Protein AF-A0A7V7E5E8-F1 (afdb_monomer_lite)

Foldseek 3Di:
DLVQLVCVLVVLLVVVQVLVCVLVVDAWPDKDADPLVVVLVCLCVVDPDNVVSVVVSQAGFGMKTAHDDVPDPDGQKIWTHGVNLSVQSSVLSVLLVVLVVLCVQHDDPLNVLSVQLSVLSSLLSTDMAHPVANPARNSLVVVVSVPDDSVVSRVCRVCSVVSNVSSVVSSVVSVVVSVPDDPVSSVVD

Secondary structure (DSSP, 8-state):
-HHHHHHHHHHHHHHHHHHHHHHHT----EEEE--HHHHHHHHHHHSS-HHHHHHHHTT--SEEEEEEPTTSSSEEEEEEE-HHHHHHHHHHHHHHHHHHHHGGGS-THHHHHHHHHHHHHHHHH--EEEGGGTTS-HHHHHHHHTT--HHHHHHTGGGHHHHHHHHHHHHHHHHHHHHTS-GGGGG--

pLDDT: mean 83.17, std 11.66, range [42.75, 95.94]

Radius of gyration: 19.14 Å; chains: 1; bounding box: 55×36×62 Å

Sequence (189 aa):
MAWRSIVMIVGYHFTLLLALMLRFREWPDYVRIHPWADNVWSVMTGFPSPAQALPVALREPWLEIGRSVPGLPLAQWSLQVIPFNLLVGALASLLFCRLWRKTNSLSRPVPVISAIGLMGIALTTSALTWLACCASPSWVVILAIMGMWPSTAMSLQPAGPALALAGFALLLTGMVIHDDIPAATKNIL

Structure (mmCIF, N/CA/C/O backbone):
data_AF-A0A7V7E5E8-F1
#
_entry.id   AF-A0A7V7E5E8-F1
#
loop_
_atom_site.group_PDB
_atom_site.id
_atom_site.type_symbol
_atom_site.label_atom_id
_atom_site.label_alt_id
_atom_site.label_comp_id
_atom_site.label_asym_id
_atom_site.label_entity_id
_atom_site.label_seq_id
_atom_site.pdbx_PDB_ins_code
_atom_site.Cartn_x
_atom_site.Cartn_y
_atom_site.Cartn_z
_atom_site.occupancy
_atom_site.B_iso_or_equiv
_atom_site.auth_seq_id
_atom_site.auth_comp_id
_atom_site.auth_asym_id
_atom_site.auth_atom_id
_atom_site.pdbx_PDB_model_num
ATOM 1 N N . MET A 1 1 ? -10.169 -16.977 12.597 1.00 67.94 1 MET A N 1
ATOM 2 C CA . MET A 1 1 ? -9.781 -15.543 12.626 1.00 67.94 1 MET A CA 1
ATOM 3 C C . MET A 1 1 ? -8.993 -15.173 11.389 1.00 67.94 1 MET A C 1
ATOM 5 O O . MET A 1 1 ? -9.489 -14.354 10.632 1.00 67.94 1 MET A O 1
ATOM 9 N N . ALA A 1 2 ? -7.853 -15.830 11.155 1.00 80.69 2 ALA A N 1
ATOM 10 C CA . ALA A 1 2 ? -6.976 -15.572 10.013 1.00 80.69 2 ALA A CA 1
ATOM 11 C C . ALA A 1 2 ? -7.701 -15.590 8.655 1.00 80.69 2 ALA A C 1
ATOM 13 O O . ALA A 1 2 ? -7.551 -14.649 7.891 1.00 80.69 2 ALA A O 1
ATOM 14 N N . TRP A 1 3 ? -8.573 -16.576 8.404 1.00 87.25 3 TRP A N 1
ATOM 15 C CA . TRP A 1 3 ? -9.344 -16.654 7.153 1.00 87.25 3 TRP A CA 1
ATOM 16 C C . TRP A 1 3 ? -10.139 -15.378 6.823 1.00 87.25 3 TRP A C 1
ATOM 18 O O . TRP A 1 3 ? -10.079 -14.899 5.699 1.00 87.25 3 TRP A O 1
ATOM 28 N N . ARG A 1 4 ? -10.840 -14.777 7.799 1.00 87.06 4 ARG A N 1
ATOM 29 C CA . ARG A 1 4 ? -11.615 -13.541 7.566 1.00 87.06 4 ARG A CA 1
ATOM 30 C C . ARG A 1 4 ? -10.707 -12.374 7.185 1.00 87.06 4 ARG A C 1
ATOM 32 O O . ARG A 1 4 ? -11.035 -11.625 6.276 1.00 87.06 4 ARG A O 1
ATOM 39 N N . SER A 1 5 ? -9.562 -12.254 7.850 1.00 86.81 5 SER A N 1
ATOM 40 C CA . SER A 1 5 ? -8.568 -11.228 7.534 1.00 86.81 5 SER A CA 1
ATOM 41 C C . SER A 1 5 ? -7.963 -11.444 6.148 1.00 86.81 5 SER A C 1
ATOM 43 O O . SER A 1 5 ? -7.858 -10.488 5.394 1.00 86.81 5 SER A O 1
ATOM 45 N N . ILE A 1 6 ? -7.658 -12.690 5.771 1.00 89.69 6 ILE A N 1
ATOM 46 C CA . ILE A 1 6 ? -7.188 -13.027 4.419 1.00 89.69 6 ILE A CA 1
ATOM 47 C C . ILE A 1 6 ? -8.229 -12.611 3.375 1.00 89.69 6 ILE A C 1
ATOM 49 O O . ILE A 1 6 ? -7.890 -11.900 2.435 1.00 89.69 6 ILE A O 1
ATOM 53 N N . VAL A 1 7 ? -9.501 -12.976 3.568 1.00 91.69 7 VAL A N 1
ATOM 54 C CA . VAL A 1 7 ? -10.592 -12.595 2.655 1.00 91.69 7 VAL A CA 1
ATOM 55 C C . VAL A 1 7 ? -10.711 -11.075 2.524 1.00 91.69 7 VAL A C 1
ATOM 57 O O . VAL A 1 7 ? -10.862 -10.580 1.412 1.00 91.69 7 VAL A O 1
ATOM 60 N N . MET A 1 8 ? -10.598 -10.320 3.623 1.00 89.50 8 MET A N 1
ATOM 61 C CA . MET A 1 8 ? -10.629 -8.853 3.574 1.00 89.50 8 MET A CA 1
ATOM 62 C C . MET A 1 8 ? -9.449 -8.269 2.793 1.00 89.50 8 MET A C 1
ATOM 64 O O . MET A 1 8 ? -9.654 -7.383 1.971 1.00 89.50 8 MET A O 1
ATOM 68 N N . ILE A 1 9 ? -8.232 -8.772 3.008 1.00 90.75 9 ILE A N 1
ATOM 69 C CA . ILE A 1 9 ? -7.032 -8.296 2.303 1.00 90.75 9 ILE A CA 1
ATOM 70 C C . ILE A 1 9 ? -7.130 -8.603 0.808 1.00 90.75 9 ILE A C 1
ATOM 72 O O . ILE A 1 9 ? -6.875 -7.725 -0.015 1.00 90.75 9 ILE A O 1
ATOM 76 N N . VAL A 1 10 ? -7.513 -9.830 0.451 1.00 92.12 10 VAL A N 1
ATOM 77 C CA . VAL A 1 10 ? -7.674 -10.244 -0.949 1.00 92.12 10 VAL A CA 1
ATOM 78 C C . VAL A 1 10 ? -8.782 -9.430 -1.614 1.00 92.12 10 VAL A C 1
ATOM 80 O O . VAL A 1 10 ? -8.564 -8.864 -2.682 1.00 92.12 10 VAL A O 1
ATOM 83 N N . GLY A 1 11 ? -9.938 -9.297 -0.959 1.00 93.38 11 GLY A N 1
ATOM 84 C CA . GLY A 1 11 ? -11.055 -8.492 -1.453 1.00 93.38 11 GLY A CA 1
ATOM 85 C C . GLY A 1 11 ? -10.692 -7.017 -1.626 1.00 93.38 11 GLY A C 1
ATOM 86 O O . GLY A 1 11 ? -11.096 -6.394 -2.606 1.00 93.38 11 GLY A O 1
ATOM 87 N N . TYR A 1 12 ? -9.874 -6.470 -0.726 1.00 90.94 12 TYR A N 1
ATOM 88 C CA . TYR A 1 12 ? -9.365 -5.107 -0.825 1.00 90.94 12 TYR A CA 1
ATOM 89 C C . TYR A 1 12 ? -8.490 -4.905 -2.069 1.00 90.94 12 TYR A C 1
ATOM 91 O O . TYR A 1 12 ? -8.780 -4.030 -2.883 1.00 90.94 12 TYR A O 1
ATOM 99 N N . HIS A 1 13 ? -7.473 -5.749 -2.271 1.00 92.00 13 HIS A N 1
ATOM 100 C CA . HIS A 1 13 ? -6.594 -5.652 -3.444 1.00 92.00 13 HIS A CA 1
ATOM 101 C C . HIS A 1 13 ? -7.355 -5.903 -4.748 1.00 92.00 13 HIS A C 1
ATOM 103 O O . HIS A 1 13 ? -7.128 -5.209 -5.737 1.00 92.00 13 HIS A O 1
ATOM 109 N N . PHE A 1 14 ? -8.305 -6.842 -4.740 1.00 93.81 14 PHE A N 1
ATOM 110 C CA . PHE A 1 14 ? -9.183 -7.086 -5.880 1.00 93.81 14 PHE A CA 1
ATOM 111 C C . PHE A 1 14 ? -10.037 -5.856 -6.215 1.00 93.81 14 PHE A C 1
ATOM 113 O O . PHE A 1 14 ? -10.149 -5.480 -7.378 1.00 93.81 14 PHE A O 1
ATOM 120 N N . THR A 1 15 ? -10.584 -5.180 -5.200 1.00 92.19 15 THR A N 1
ATOM 121 C CA . THR A 1 15 ? -11.358 -3.943 -5.387 1.00 92.19 15 THR A CA 1
ATOM 122 C C . THR A 1 15 ? -10.491 -2.823 -5.962 1.00 92.19 15 THR A C 1
ATOM 124 O O . THR A 1 15 ? -10.937 -2.117 -6.863 1.00 92.19 15 THR A O 1
ATOM 127 N N . LEU A 1 16 ? -9.245 -2.674 -5.498 1.00 91.25 16 LEU A N 1
ATOM 128 C CA . LEU A 1 16 ? -8.304 -1.698 -6.059 1.00 91.25 16 LEU A CA 1
ATOM 129 C C . LEU A 1 16 ? -7.970 -1.995 -7.525 1.00 91.25 16 LEU A C 1
ATOM 131 O O . LEU A 1 16 ? -7.974 -1.085 -8.353 1.00 91.25 16 LEU A O 1
ATOM 135 N N . LEU A 1 17 ? -7.712 -3.264 -7.855 1.00 92.69 17 LEU A N 1
ATOM 136 C CA . LEU A 1 17 ? -7.450 -3.686 -9.229 1.00 92.69 17 LEU A CA 1
ATOM 137 C C . LEU A 1 17 ? -8.654 -3.393 -10.132 1.00 92.69 17 LEU A C 1
ATOM 139 O O . LEU A 1 17 ? -8.498 -2.833 -11.215 1.00 92.69 17 LEU A O 1
ATOM 143 N N . LEU A 1 18 ? -9.860 -3.714 -9.663 1.00 93.56 18 LEU A N 1
ATOM 144 C CA . LEU A 1 18 ? -11.092 -3.426 -10.388 1.00 93.56 18 LEU A CA 1
ATOM 145 C C . LEU A 1 18 ? -11.297 -1.916 -10.569 1.00 93.56 18 LEU A C 1
ATOM 147 O O . LEU A 1 18 ? -11.675 -1.477 -11.651 1.00 93.56 18 LEU A O 1
ATOM 151 N N . ALA A 1 19 ? -11.007 -1.107 -9.546 1.00 90.31 19 ALA A N 1
ATOM 152 C CA . ALA A 1 19 ? -11.093 0.348 -9.637 1.00 90.31 19 ALA A CA 1
ATOM 153 C C . ALA A 1 19 ? -10.153 0.913 -10.716 1.00 90.31 19 ALA A C 1
ATOM 155 O O . ALA A 1 19 ? -10.564 1.786 -11.479 1.00 90.31 19 ALA A O 1
ATOM 156 N N . LEU A 1 20 ? -8.929 0.382 -10.832 1.00 90.25 20 LEU A N 1
ATOM 157 C CA . LEU A 1 20 ? -8.002 0.734 -11.913 1.00 90.25 20 LEU A CA 1
ATOM 158 C C . LEU A 1 20 ? -8.564 0.353 -13.287 1.00 90.25 20 LEU A C 1
ATOM 160 O O . LEU A 1 20 ? -8.633 1.203 -14.176 1.00 90.25 20 LEU A O 1
ATOM 164 N N . MET A 1 21 ? -9.026 -0.890 -13.447 1.00 93.12 21 MET A N 1
ATOM 165 C CA . MET A 1 21 ? -9.600 -1.370 -14.709 1.00 93.12 21 MET A CA 1
ATOM 166 C C . MET A 1 21 ? -10.801 -0.525 -15.144 1.00 93.12 21 MET A C 1
ATOM 168 O O . MET A 1 21 ? -10.908 -0.153 -16.308 1.00 93.12 21 MET A O 1
ATOM 172 N N . LEU A 1 22 ? -11.694 -0.174 -14.213 1.00 92.62 22 LEU A N 1
ATOM 173 C CA . LEU A 1 22 ? -12.870 0.652 -14.495 1.00 92.62 22 LEU A CA 1
ATOM 174 C C . LEU A 1 22 ? -12.494 2.099 -14.832 1.00 92.62 22 LEU A C 1
ATOM 176 O O . LEU A 1 22 ? -13.087 2.692 -15.735 1.00 92.62 22 LEU A O 1
ATOM 180 N N . ARG A 1 23 ? -11.506 2.666 -14.129 1.00 88.81 23 ARG A N 1
ATOM 181 C CA . ARG A 1 23 ? -11.038 4.040 -14.348 1.00 88.81 23 ARG A CA 1
ATOM 182 C C . ARG A 1 23 ? -10.388 4.207 -15.715 1.00 88.81 23 ARG A C 1
ATOM 184 O O . ARG A 1 23 ? -10.680 5.187 -16.395 1.00 88.81 23 ARG A O 1
ATOM 191 N N . PHE A 1 24 ? -9.523 3.271 -16.098 1.00 89.12 24 PHE A N 1
ATOM 192 C CA . PHE A 1 24 ? -8.791 3.325 -17.364 1.00 89.12 24 PHE A CA 1
ATOM 193 C C . PHE A 1 24 ? -9.518 2.631 -18.515 1.00 89.12 24 PHE A C 1
ATOM 195 O O . PHE A 1 24 ? -9.168 2.863 -19.664 1.00 89.12 24 PHE A O 1
ATOM 202 N N . ARG A 1 25 ? -10.569 1.850 -18.225 1.00 92.25 25 ARG A N 1
ATOM 203 C CA . ARG A 1 25 ? -11.312 1.014 -19.187 1.00 92.25 25 ARG A CA 1
ATOM 204 C C . ARG A 1 25 ? -10.414 0.034 -19.939 1.00 92.25 25 ARG A C 1
ATOM 206 O O . ARG A 1 25 ? -10.635 -0.261 -21.110 1.00 92.25 25 ARG A O 1
ATOM 213 N N . GLU A 1 26 ? -9.406 -0.479 -19.247 1.00 92.19 26 GLU A N 1
ATOM 214 C CA . GLU A 1 26 ? -8.381 -1.343 -19.816 1.00 92.19 26 GLU A CA 1
ATOM 215 C C . GLU A 1 26 ? -8.060 -2.504 -18.874 1.00 92.19 26 GLU A C 1
ATOM 217 O O . GLU A 1 26 ? -8.101 -2.365 -17.651 1.00 92.19 26 GLU A O 1
ATOM 222 N N . TRP A 1 27 ? -7.715 -3.651 -19.457 1.00 94.50 27 TRP A N 1
ATOM 223 C CA . TRP A 1 27 ? -7.264 -4.831 -18.723 1.00 94.50 27 TRP A CA 1
ATOM 224 C C . TRP A 1 27 ? -5.746 -4.779 -18.489 1.00 94.50 27 TRP A C 1
ATOM 226 O O . TRP A 1 27 ? -5.030 -4.193 -19.311 1.00 94.50 27 TRP A O 1
ATOM 236 N N . PRO A 1 28 ? -5.242 -5.380 -17.396 1.00 94.19 28 PRO A N 1
ATOM 237 C CA . PRO A 1 28 ? -3.810 -5.532 -17.187 1.00 94.19 28 PRO A CA 1
ATOM 238 C C . PRO A 1 28 ? -3.222 -6.407 -18.297 1.00 94.19 28 PRO A C 1
ATOM 240 O O . PRO A 1 28 ? -3.855 -7.368 -18.734 1.00 94.19 28 PRO A O 1
ATOM 243 N N . ASP A 1 29 ? -2.021 -6.066 -18.748 1.00 94.69 29 ASP A N 1
ATOM 244 C CA . ASP A 1 29 ? -1.277 -6.805 -19.775 1.00 94.69 29 ASP A CA 1
ATOM 245 C C . ASP A 1 29 ? -0.044 -7.524 -19.202 1.00 94.69 29 ASP A C 1
ATOM 247 O O . ASP A 1 29 ? 0.541 -8.364 -19.887 1.00 94.69 29 ASP A O 1
ATOM 251 N N . TYR A 1 30 ? 0.312 -7.269 -17.935 1.00 94.12 30 TYR A N 1
ATOM 252 C CA . TYR A 1 30 ? 1.384 -7.980 -17.251 1.00 94.12 30 TYR A CA 1
ATOM 253 C C . TYR A 1 30 ? 1.086 -8.290 -15.781 1.00 94.12 30 TYR A C 1
ATOM 255 O O . TYR A 1 30 ? 0.357 -7.590 -15.071 1.00 94.12 30 TYR A O 1
ATOM 263 N N . VAL A 1 31 ? 1.753 -9.345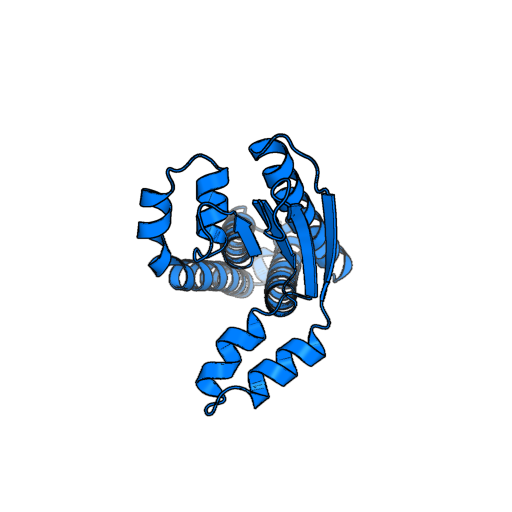 -15.316 1.00 95.94 31 VAL A N 1
ATOM 264 C CA . VAL A 1 31 ? 1.927 -9.692 -13.906 1.00 95.94 31 VAL A CA 1
ATOM 265 C C . VAL A 1 31 ? 3.414 -9.948 -13.688 1.00 95.94 31 VAL A C 1
ATOM 267 O O . VAL A 1 31 ? 4.018 -10.742 -14.407 1.00 95.94 31 VAL A O 1
ATOM 270 N N . ARG A 1 32 ? 4.014 -9.267 -12.715 1.00 93.94 32 ARG A N 1
ATOM 271 C CA . ARG A 1 32 ? 5.441 -9.351 -12.404 1.00 93.94 32 ARG A CA 1
ATOM 272 C C . ARG A 1 32 ? 5.629 -9.748 -10.949 1.00 93.94 32 ARG A C 1
ATOM 274 O O . ARG A 1 32 ? 5.110 -9.092 -10.052 1.00 93.94 32 ARG A O 1
ATOM 281 N N . ILE A 1 33 ? 6.384 -10.816 -10.725 1.00 95.94 33 ILE A N 1
ATOM 282 C CA . ILE A 1 33 ? 6.838 -11.222 -9.395 1.00 95.94 33 ILE A CA 1
ATOM 283 C C . ILE A 1 33 ? 8.274 -10.734 -9.254 1.00 95.94 33 ILE A C 1
ATOM 285 O O . ILE A 1 33 ? 9.121 -11.041 -10.092 1.00 95.94 33 ILE A O 1
ATOM 289 N N . HIS A 1 34 ? 8.527 -9.949 -8.217 1.00 93.12 34 HIS A N 1
ATOM 290 C CA . HIS A 1 34 ? 9.835 -9.372 -7.941 1.00 93.12 34 HIS A CA 1
ATOM 291 C C . HIS A 1 34 ? 10.600 -10.255 -6.944 1.00 93.12 34 HIS A C 1
ATOM 293 O O . HIS A 1 34 ? 9.979 -10.816 -6.031 1.00 93.12 34 HIS A O 1
ATOM 299 N N . PRO A 1 35 ? 11.936 -10.379 -7.068 1.00 94.75 35 PRO A N 1
ATOM 300 C CA . PRO A 1 35 ? 12.772 -11.071 -6.091 1.00 94.75 35 PRO A CA 1
ATOM 301 C C . PRO A 1 35 ? 12.906 -10.212 -4.825 1.00 94.75 35 PRO A C 1
ATOM 303 O O . PRO A 1 35 ? 13.934 -9.603 -4.552 1.00 94.75 35 PRO A O 1
ATOM 306 N N . TRP A 1 36 ? 11.818 -10.130 -4.055 1.00 93.56 36 TRP A N 1
ATOM 307 C CA . TRP A 1 36 ? 11.657 -9.175 -2.957 1.00 93.56 36 TRP A CA 1
ATOM 308 C C . TRP A 1 36 ? 12.806 -9.221 -1.942 1.00 93.56 36 TRP A C 1
ATOM 310 O O . TRP A 1 36 ? 13.308 -8.176 -1.542 1.00 93.56 36 TRP A O 1
ATOM 320 N N . ALA A 1 37 ? 13.246 -10.420 -1.550 1.00 93.69 37 ALA A N 1
ATOM 321 C CA . ALA A 1 37 ? 14.333 -10.572 -0.587 1.00 93.69 37 ALA A CA 1
ATOM 322 C C . ALA A 1 37 ? 15.666 -10.028 -1.127 1.00 93.69 37 ALA A C 1
ATOM 324 O O . ALA A 1 37 ? 16.375 -9.336 -0.398 1.00 93.69 37 ALA A O 1
ATOM 325 N N . ASP A 1 38 ? 15.971 -10.282 -2.402 1.00 95.50 38 ASP A N 1
ATOM 326 C CA . ASP A 1 38 ? 17.191 -9.794 -3.048 1.00 95.50 38 ASP A CA 1
ATOM 327 C C . ASP A 1 38 ? 17.144 -8.275 -3.236 1.00 95.50 38 ASP A C 1
ATOM 329 O O . ASP A 1 38 ? 18.132 -7.591 -2.975 1.00 95.50 38 ASP A O 1
ATOM 333 N N . ASN A 1 39 ? 15.981 -7.725 -3.605 1.00 94.00 39 ASN A N 1
ATOM 334 C CA . ASN A 1 39 ? 15.775 -6.279 -3.696 1.00 94.00 39 ASN A CA 1
ATOM 335 C C . ASN A 1 39 ? 15.982 -5.604 -2.335 1.00 94.00 39 ASN A C 1
ATOM 337 O O . ASN A 1 39 ? 16.739 -4.641 -2.226 1.00 94.00 39 ASN A O 1
ATOM 341 N N . VAL A 1 40 ? 15.357 -6.137 -1.278 1.00 94.31 40 VAL A N 1
ATOM 342 C CA . VAL A 1 40 ? 15.526 -5.641 0.094 1.00 94.31 40 VAL A CA 1
ATOM 343 C C . VAL A 1 40 ? 16.990 -5.716 0.512 1.00 94.31 40 VAL A C 1
ATOM 345 O O . VAL A 1 40 ? 17.520 -4.738 1.034 1.00 94.31 40 VAL A O 1
ATOM 348 N N . TRP A 1 41 ? 17.661 -6.841 0.258 1.00 94.94 41 TRP A N 1
ATOM 349 C CA . TRP A 1 41 ? 19.078 -6.999 0.567 1.00 94.94 41 TRP A CA 1
ATOM 350 C C . TRP A 1 41 ? 19.933 -5.962 -0.165 1.00 94.94 41 TRP A C 1
ATOM 352 O O . TRP A 1 41 ? 20.707 -5.251 0.473 1.00 94.94 41 TRP A O 1
ATOM 362 N N . SER A 1 42 ? 19.720 -5.799 -1.473 1.00 94.75 42 SER A N 1
ATOM 363 C CA . SER A 1 42 ? 20.426 -4.821 -2.302 1.00 94.75 42 SER A CA 1
ATOM 364 C C . SER A 1 42 ? 20.235 -3.391 -1.798 1.00 94.75 42 SER A C 1
ATOM 366 O O . SER A 1 42 ? 21.193 -2.619 -1.774 1.00 94.75 42 SER A O 1
ATOM 368 N N . VAL A 1 43 ? 19.024 -3.024 -1.368 1.00 93.19 43 VAL A N 1
ATOM 369 C CA . VAL A 1 43 ? 18.754 -1.711 -0.767 1.00 93.19 43 VAL A CA 1
ATOM 370 C C . VAL A 1 43 ? 19.494 -1.569 0.561 1.00 93.19 43 VAL A C 1
ATOM 372 O O . VAL A 1 43 ? 20.160 -0.564 0.792 1.00 93.19 43 VAL A O 1
ATOM 375 N N . MET A 1 44 ? 19.447 -2.579 1.427 1.00 93.69 44 MET A N 1
ATOM 376 C CA . MET A 1 44 ? 20.112 -2.522 2.731 1.00 93.69 44 MET A CA 1
ATOM 377 C C . MET A 1 44 ? 21.638 -2.421 2.621 1.00 93.69 44 MET A C 1
ATOM 379 O O . MET A 1 44 ? 22.254 -1.751 3.446 1.00 93.69 44 MET A O 1
ATOM 383 N N . THR A 1 45 ? 22.246 -3.034 1.602 1.00 94.56 45 THR A N 1
ATOM 384 C CA . THR A 1 45 ? 23.696 -2.957 1.354 1.00 94.56 45 THR A CA 1
ATOM 385 C C . THR A 1 45 ? 24.115 -1.766 0.491 1.00 94.56 45 THR A C 1
ATOM 387 O O . THR A 1 45 ? 25.282 -1.386 0.506 1.00 94.56 45 THR A O 1
ATOM 390 N N . GLY A 1 46 ? 23.193 -1.195 -0.289 1.00 91.50 46 GLY A N 1
ATOM 391 C CA . GLY A 1 46 ? 23.481 -0.118 -1.241 1.00 91.50 46 GLY A CA 1
ATOM 392 C C . GLY A 1 46 ? 23.547 1.277 -0.618 1.00 91.50 46 GLY A C 1
ATOM 393 O O . GLY A 1 46 ? 24.136 2.184 -1.204 1.00 91.50 46 GLY A O 1
ATOM 394 N N . PHE A 1 47 ? 22.967 1.466 0.569 1.00 91.56 47 PHE A N 1
ATOM 395 C CA . PHE A 1 47 ? 22.992 2.742 1.282 1.00 91.56 47 PHE A CA 1
ATOM 396 C C . PHE A 1 47 ? 24.084 2.760 2.363 1.00 91.56 47 PHE A C 1
ATOM 398 O O . PHE A 1 47 ? 24.243 1.783 3.094 1.00 91.56 47 PHE A O 1
ATOM 405 N N . PRO A 1 48 ? 24.779 3.896 2.563 1.00 88.44 48 PRO A N 1
ATOM 406 C CA . PRO A 1 48 ? 25.784 4.029 3.621 1.00 88.44 48 PRO A CA 1
ATOM 407 C C . PRO A 1 48 ? 25.172 4.042 5.032 1.00 88.44 48 PRO A C 1
ATOM 409 O O . PRO A 1 48 ? 25.870 3.807 6.014 1.00 88.44 48 PRO A O 1
ATOM 412 N N . SER A 1 49 ? 23.872 4.337 5.151 1.00 93.06 49 SER A N 1
ATOM 413 C CA . SER A 1 49 ? 23.152 4.393 6.423 1.00 93.06 49 SER A CA 1
ATOM 414 C C . SER A 1 49 ? 21.909 3.495 6.397 1.00 93.06 49 SER A C 1
ATOM 416 O O . SER A 1 49 ? 21.015 3.725 5.575 1.00 93.06 49 SER A O 1
ATOM 418 N N . PRO A 1 50 ? 21.768 2.551 7.349 1.00 89.31 50 PRO A N 1
ATOM 419 C CA . PRO A 1 50 ? 20.572 1.715 7.470 1.00 89.31 50 PRO A CA 1
ATOM 420 C C . PRO A 1 50 ? 19.289 2.517 7.718 1.00 89.31 50 PRO A C 1
ATOM 422 O O . PRO A 1 50 ? 18.214 2.115 7.284 1.00 89.31 50 PRO A O 1
ATOM 425 N N . ALA A 1 51 ? 19.390 3.674 8.381 1.00 91.25 51 ALA A N 1
ATOM 426 C CA . ALA A 1 51 ? 18.241 4.538 8.649 1.00 91.25 51 ALA A CA 1
ATOM 427 C C . ALA A 1 51 ? 17.648 5.145 7.364 1.00 91.25 51 ALA A C 1
ATOM 429 O O . ALA A 1 51 ? 16.454 5.427 7.313 1.00 91.25 51 ALA A O 1
ATOM 430 N N . GLN A 1 52 ? 18.471 5.324 6.326 1.00 90.31 52 GLN A N 1
ATOM 431 C CA . GLN A 1 52 ? 18.026 5.772 5.002 1.00 90.31 52 GLN A CA 1
ATOM 432 C C . GLN A 1 52 ? 17.566 4.598 4.134 1.00 90.31 52 GLN A C 1
ATOM 434 O O . GLN A 1 52 ? 16.618 4.741 3.365 1.00 90.31 52 GLN A O 1
ATOM 439 N N . ALA A 1 53 ? 18.203 3.435 4.293 1.00 92.44 53 ALA A N 1
ATOM 440 C CA . ALA A 1 53 ? 17.864 2.220 3.560 1.00 92.44 53 ALA A CA 1
ATOM 441 C C . ALA A 1 53 ? 16.484 1.672 3.948 1.00 92.44 53 ALA A C 1
ATOM 443 O O . ALA A 1 53 ? 15.689 1.301 3.089 1.00 92.44 53 ALA A O 1
ATOM 444 N N . LEU A 1 54 ? 16.181 1.642 5.250 1.00 92.50 54 LEU A N 1
ATOM 445 C CA . LEU A 1 54 ? 15.002 0.963 5.784 1.00 92.50 54 LEU A CA 1
ATOM 446 C C . LEU A 1 54 ? 13.673 1.492 5.206 1.00 92.50 54 LEU A C 1
ATOM 448 O O . LEU A 1 54 ? 12.869 0.674 4.759 1.00 92.50 54 LEU A O 1
ATOM 452 N N . PRO A 1 55 ? 13.410 2.814 5.137 1.00 89.56 55 PRO A N 1
ATOM 453 C CA . PRO A 1 55 ? 12.180 3.328 4.531 1.00 89.56 55 PRO A CA 1
ATOM 454 C C . PRO A 1 55 ? 12.004 2.945 3.057 1.00 89.56 55 PRO A C 1
ATOM 456 O O . PRO A 1 55 ? 10.867 2.856 2.594 1.00 89.56 55 PRO A O 1
ATOM 459 N N . VAL A 1 56 ? 13.106 2.737 2.330 1.00 89.88 56 VAL A N 1
ATOM 460 C CA . VAL A 1 56 ? 13.097 2.302 0.926 1.00 89.88 56 VAL A CA 1
ATOM 461 C C . VAL A 1 56 ? 12.851 0.797 0.853 1.00 89.88 56 VAL A C 1
ATOM 463 O O . VAL A 1 56 ? 11.922 0.368 0.179 1.00 89.88 56 VAL A O 1
ATOM 466 N N . ALA A 1 57 ? 13.588 0.007 1.636 1.00 92.75 57 ALA A N 1
ATOM 467 C CA . ALA A 1 57 ? 13.459 -1.447 1.684 1.00 92.75 57 ALA A CA 1
ATOM 468 C C . ALA A 1 57 ? 12.033 -1.900 2.049 1.00 92.75 57 ALA A C 1
ATOM 470 O O . ALA A 1 57 ? 11.502 -2.849 1.477 1.00 92.75 57 ALA A O 1
ATOM 471 N N . LEU A 1 58 ? 11.365 -1.189 2.964 1.00 91.56 58 LEU A N 1
ATOM 472 C CA . LEU A 1 58 ? 9.980 -1.483 3.356 1.00 91.56 58 LEU A CA 1
ATOM 473 C C . LEU A 1 58 ? 8.945 -1.187 2.258 1.00 91.56 58 LEU A C 1
ATOM 475 O O . LEU A 1 58 ? 7.786 -1.575 2.402 1.00 91.56 58 LEU A O 1
ATOM 479 N N . ARG A 1 59 ? 9.333 -0.498 1.181 1.00 89.81 59 ARG A N 1
ATOM 480 C CA . ARG A 1 59 ? 8.466 -0.158 0.045 1.00 89.81 59 ARG A CA 1
ATOM 481 C C . ARG A 1 59 ? 8.691 -1.050 -1.174 1.00 89.81 59 ARG A C 1
ATOM 483 O O . ARG A 1 59 ? 8.015 -0.852 -2.178 1.00 89.81 59 ARG A O 1
ATOM 490 N N . GLU A 1 60 ? 9.583 -2.033 -1.082 1.00 92.25 60 GLU A N 1
ATOM 491 C CA . GLU A 1 60 ? 9.850 -2.960 -2.180 1.00 92.25 60 GLU A CA 1
ATOM 492 C C . GLU A 1 60 ? 8.621 -3.838 -2.484 1.00 92.25 60 GLU A C 1
ATOM 494 O O . GLU A 1 60 ? 8.107 -4.518 -1.582 1.00 92.25 60 GLU A O 1
ATOM 499 N N . PRO A 1 61 ? 8.124 -3.848 -3.735 1.00 92.62 61 PRO A N 1
ATOM 500 C CA . PRO A 1 61 ? 7.010 -4.695 -4.125 1.00 92.62 61 PRO A CA 1
ATOM 501 C C . PRO A 1 61 ? 7.452 -6.153 -4.228 1.00 92.62 61 PRO A C 1
ATOM 503 O O . PRO A 1 61 ? 8.566 -6.469 -4.634 1.00 92.62 61 PRO A O 1
ATOM 506 N N . TRP A 1 62 ? 6.543 -7.065 -3.900 1.00 94.56 62 TRP A N 1
ATOM 507 C CA . TRP A 1 62 ? 6.716 -8.494 -4.162 1.00 94.56 62 TRP A CA 1
ATOM 508 C C . TRP A 1 62 ? 5.978 -8.931 -5.426 1.00 94.56 62 TRP A C 1
ATOM 510 O O . TRP A 1 62 ? 6.485 -9.731 -6.209 1.00 94.56 62 TRP A O 1
ATOM 520 N N . LEU A 1 63 ? 4.796 -8.365 -5.653 1.00 94.50 63 LEU A N 1
ATOM 521 C CA . LEU A 1 63 ? 3.980 -8.617 -6.832 1.00 94.50 63 LEU A CA 1
ATOM 522 C C . LEU A 1 63 ? 3.535 -7.286 -7.422 1.00 94.50 63 LEU A C 1
ATOM 524 O O . LEU A 1 63 ? 3.205 -6.354 -6.693 1.00 94.50 63 LEU A O 1
ATOM 528 N N . GLU A 1 64 ? 3.481 -7.216 -8.739 1.00 94.12 64 GLU A N 1
ATOM 529 C CA . GLU A 1 64 ? 2.950 -6.084 -9.474 1.00 94.12 64 GLU A CA 1
ATOM 530 C C . GLU A 1 64 ? 2.029 -6.582 -10.588 1.00 94.12 64 GLU A C 1
ATOM 532 O O . GLU A 1 64 ? 2.369 -7.499 -11.332 1.00 94.12 64 GLU A O 1
ATOM 537 N N . ILE A 1 65 ? 0.851 -5.980 -10.699 1.00 95.25 65 ILE A N 1
ATOM 538 C CA . ILE A 1 65 ? -0.136 -6.265 -11.740 1.00 95.25 65 ILE A CA 1
ATOM 539 C C . ILE A 1 65 ? -0.474 -4.938 -12.395 1.00 95.25 65 ILE A C 1
ATOM 541 O O . ILE A 1 65 ? -0.878 -4.004 -11.704 1.00 95.25 65 ILE A O 1
ATOM 545 N N . GLY A 1 66 ? -0.334 -4.830 -13.708 1.00 94.38 66 GLY A N 1
ATOM 546 C CA . GLY A 1 66 ? -0.503 -3.540 -14.355 1.00 94.38 66 GLY A CA 1
ATOM 547 C C . GLY A 1 66 ? -0.697 -3.612 -15.849 1.00 94.38 66 GLY A C 1
ATOM 548 O O . GLY A 1 66 ? -0.846 -4.686 -16.433 1.00 94.38 66 GLY A O 1
ATOM 549 N N . ARG A 1 67 ? -0.717 -2.419 -16.434 1.00 93.50 67 ARG A N 1
ATOM 550 C CA . ARG A 1 67 ? -0.735 -2.205 -17.871 1.00 93.50 67 ARG A CA 1
ATOM 551 C C . ARG A 1 67 ? 0.475 -1.399 -18.295 1.00 93.50 67 ARG A C 1
ATOM 553 O O . ARG A 1 67 ? 0.778 -0.393 -17.652 1.00 93.50 67 ARG A O 1
ATOM 560 N N . SER A 1 68 ? 1.157 -1.803 -19.356 1.00 92.25 68 SER A N 1
ATOM 561 C CA . SER A 1 68 ? 2.280 -1.058 -19.922 1.00 92.25 68 SER A CA 1
ATOM 562 C C . SER A 1 68 ? 1.822 0.004 -20.920 1.00 92.25 68 SER A C 1
ATOM 564 O O . SER A 1 68 ? 0.759 -0.086 -21.531 1.00 92.25 68 SER A O 1
ATOM 566 N N . VAL A 1 69 ? 2.650 1.029 -21.111 1.00 90.31 69 VAL A N 1
ATOM 567 C CA . VAL A 1 69 ? 2.467 1.974 -22.216 1.00 90.31 69 VAL A CA 1
ATOM 568 C C . VAL A 1 69 ? 2.819 1.280 -23.530 1.00 90.31 69 VAL A C 1
ATOM 570 O O . VAL A 1 69 ? 3.892 0.679 -23.621 1.00 90.31 69 VAL A O 1
ATOM 573 N N . PRO A 1 70 ? 1.991 1.400 -24.580 1.00 89.38 70 PRO A N 1
ATOM 574 C CA . PRO A 1 70 ? 2.321 0.846 -25.886 1.00 89.38 70 PRO A CA 1
ATOM 575 C C . PRO A 1 70 ? 3.699 1.316 -26.376 1.00 89.38 70 PRO A C 1
ATOM 577 O O . PRO A 1 70 ? 3.946 2.511 -26.523 1.00 89.38 70 PRO A O 1
ATOM 580 N N . GLY A 1 71 ? 4.606 0.366 -26.618 1.00 87.25 71 GLY A N 1
ATOM 581 C CA . GLY A 1 71 ? 5.953 0.637 -27.133 1.00 87.25 71 GLY A CA 1
ATOM 582 C C . GLY A 1 71 ? 6.981 1.125 -26.104 1.00 87.25 71 GLY A C 1
ATOM 583 O O . GLY A 1 71 ? 8.113 1.408 -26.491 1.00 87.25 71 GLY A O 1
ATOM 584 N N . LEU A 1 72 ? 6.637 1.205 -24.813 1.00 86.44 72 LEU A N 1
ATOM 585 C CA . LEU A 1 72 ? 7.546 1.645 -23.750 1.00 86.44 72 LEU A CA 1
ATOM 586 C C . LEU A 1 72 ? 7.542 0.650 -22.576 1.00 86.44 72 LEU A C 1
ATOM 588 O O . LEU A 1 72 ? 6.485 0.157 -22.189 1.00 86.44 72 LEU A O 1
ATOM 592 N N . PRO A 1 73 ? 8.692 0.393 -21.927 1.00 81.44 73 PRO A N 1
ATOM 593 C CA . PRO A 1 73 ? 8.788 -0.524 -20.787 1.00 81.44 73 PRO A CA 1
ATOM 594 C C . PRO A 1 73 ? 8.271 0.093 -19.472 1.00 81.44 73 PRO A C 1
ATOM 596 O O . PRO A 1 73 ? 8.720 -0.274 -18.388 1.00 81.44 73 PRO A O 1
ATOM 599 N N . LEU A 1 74 ? 7.366 1.069 -19.554 1.00 84.56 74 LEU A N 1
ATOM 600 C CA . LEU A 1 74 ? 6.853 1.828 -18.419 1.00 84.56 74 LEU A CA 1
ATOM 601 C C . LEU A 1 74 ? 5.426 1.389 -18.101 1.00 84.56 74 LEU A C 1
ATOM 603 O O . LEU A 1 74 ? 4.610 1.201 -19.004 1.00 84.56 74 LEU A O 1
ATOM 607 N N . ALA A 1 75 ? 5.118 1.257 -16.813 1.00 87.81 75 ALA A N 1
ATOM 608 C CA . ALA A 1 75 ? 3.765 0.993 -16.347 1.00 87.81 75 ALA A CA 1
ATOM 609 C C . ALA A 1 75 ? 2.891 2.230 -16.583 1.00 87.81 75 ALA A C 1
ATOM 611 O O . ALA A 1 75 ? 3.164 3.289 -16.021 1.00 87.81 75 ALA A O 1
ATOM 612 N N . GLN A 1 76 ? 1.833 2.095 -17.384 1.00 90.00 76 GLN A N 1
ATOM 613 C CA . GLN A 1 76 ? 0.773 3.091 -17.481 1.00 90.00 76 GLN A CA 1
ATOM 614 C C . GLN A 1 76 ? 0.081 3.235 -16.137 1.00 90.00 76 GLN A C 1
ATOM 616 O O . GLN A 1 76 ? 0.027 4.332 -15.586 1.00 90.00 76 GLN A O 1
ATOM 621 N N . TRP A 1 77 ? -0.389 2.116 -15.599 1.00 91.44 77 TRP A N 1
ATOM 622 C CA . TRP A 1 77 ? -0.876 1.986 -14.238 1.00 91.44 77 TRP A CA 1
ATOM 623 C C . TRP A 1 77 ? -0.486 0.612 -13.703 1.00 91.44 77 TRP A C 1
ATOM 625 O O . TRP A 1 77 ? -0.428 -0.357 -14.459 1.00 91.44 77 TRP A O 1
ATOM 635 N N . SER A 1 78 ? -0.244 0.508 -12.402 1.00 92.25 78 SER A N 1
ATOM 636 C CA . SER A 1 78 ? -0.050 -0.785 -11.756 1.00 92.25 78 SER A CA 1
ATOM 637 C C . SER A 1 78 ? -0.478 -0.787 -10.296 1.00 92.25 78 SER A C 1
ATOM 639 O O . SER A 1 78 ? -0.397 0.213 -9.583 1.00 92.25 78 SER A O 1
ATOM 641 N N . LEU A 1 79 ? -0.980 -1.939 -9.869 1.00 93.38 79 LEU A N 1
ATOM 642 C CA . LEU A 1 79 ? -1.183 -2.316 -8.484 1.00 93.38 79 LEU A CA 1
ATOM 643 C C . LEU A 1 79 ? 0.054 -3.078 -8.023 1.00 93.38 79 LEU A C 1
ATOM 645 O O . LEU A 1 79 ? 0.400 -4.115 -8.587 1.00 93.38 79 LEU A O 1
ATOM 649 N N . GLN A 1 80 ? 0.678 -2.587 -6.966 1.00 93.00 80 GLN A N 1
ATOM 650 C CA . GLN A 1 80 ? 1.799 -3.229 -6.307 1.00 93.00 80 GLN A CA 1
ATOM 651 C C . GLN A 1 80 ? 1.328 -3.852 -4.995 1.00 93.00 80 GLN A C 1
ATOM 653 O O . GLN A 1 80 ? 0.536 -3.282 -4.246 1.00 93.00 80 GLN A O 1
ATOM 658 N N . VAL A 1 81 ? 1.832 -5.040 -4.700 1.00 93.12 81 VAL A N 1
ATOM 659 C CA . VAL A 1 81 ? 1.625 -5.727 -3.433 1.00 93.12 81 VAL A CA 1
ATOM 660 C C . VAL A 1 81 ? 2.949 -5.701 -2.690 1.00 93.12 81 VAL A C 1
ATOM 662 O O . VAL A 1 81 ? 3.890 -6.419 -3.030 1.00 93.12 81 VAL A O 1
ATOM 665 N N . ILE A 1 82 ? 3.013 -4.842 -1.679 1.00 92.88 82 ILE A N 1
ATOM 666 C CA . ILE A 1 82 ? 4.196 -4.638 -0.843 1.00 92.88 82 ILE A CA 1
ATOM 667 C C . ILE A 1 82 ? 4.037 -5.485 0.428 1.00 92.88 82 ILE A C 1
ATOM 669 O O . ILE A 1 82 ? 3.051 -5.296 1.152 1.00 92.88 82 ILE A O 1
ATOM 673 N N . PRO A 1 83 ? 4.980 -6.390 0.756 1.00 92.75 83 PRO A N 1
ATOM 674 C CA . PRO A 1 83 ? 4.869 -7.262 1.929 1.00 92.75 83 PRO A CA 1
ATOM 675 C C . PRO A 1 83 ? 4.672 -6.521 3.254 1.00 92.75 83 PRO A C 1
ATOM 677 O O . PRO A 1 83 ? 3.884 -6.954 4.095 1.00 92.75 83 PRO A O 1
ATOM 680 N N . PHE A 1 84 ? 5.327 -5.373 3.435 1.00 91.38 84 PHE A N 1
ATOM 681 C CA . PHE A 1 84 ? 5.140 -4.555 4.633 1.00 91.38 84 PHE A CA 1
ATOM 682 C C . PHE A 1 84 ? 3.701 -4.029 4.754 1.00 91.38 84 PHE A C 1
ATOM 684 O O . PHE A 1 84 ? 3.074 -4.156 5.805 1.00 91.38 84 PHE A O 1
ATOM 691 N N . ASN A 1 85 ? 3.132 -3.520 3.660 1.00 90.88 85 ASN A N 1
ATOM 692 C CA . ASN A 1 85 ? 1.747 -3.052 3.638 1.00 90.88 85 ASN A CA 1
ATOM 693 C C . ASN A 1 85 ? 0.751 -4.197 3.868 1.00 90.88 85 ASN A C 1
ATOM 695 O O . ASN A 1 85 ? -0.242 -4.009 4.573 1.00 90.88 85 ASN A O 1
ATOM 6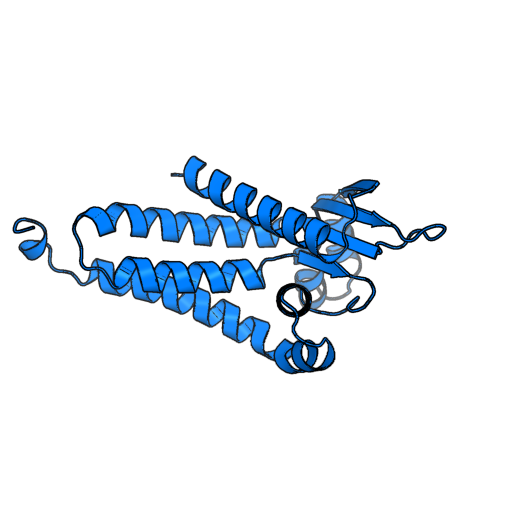99 N N . LEU A 1 86 ? 1.033 -5.394 3.336 1.00 91.00 86 LEU A N 1
ATOM 700 C CA . LEU A 1 86 ? 0.252 -6.599 3.624 1.00 91.00 86 LEU A CA 1
ATOM 701 C C . LEU A 1 86 ? 0.255 -6.931 5.117 1.00 91.00 86 LEU A C 1
ATOM 703 O O . LEU A 1 86 ? -0.803 -7.233 5.668 1.00 91.00 86 LEU A O 1
ATOM 707 N N . LEU A 1 87 ? 1.413 -6.853 5.778 1.00 91.62 87 LEU A N 1
ATOM 708 C CA . LEU A 1 87 ? 1.524 -7.090 7.216 1.00 91.62 87 LEU A CA 1
ATOM 709 C C . LEU A 1 87 ? 0.686 -6.080 8.010 1.00 91.62 87 LEU A C 1
ATOM 711 O O . LEU A 1 87 ? -0.095 -6.474 8.877 1.00 91.62 87 LEU A O 1
ATOM 715 N N . VAL A 1 88 ? 0.793 -4.790 7.681 1.00 90.25 88 VAL A N 1
ATOM 716 C CA . VAL A 1 88 ? 0.011 -3.723 8.323 1.00 90.25 88 VAL A CA 1
ATOM 717 C C . VAL A 1 88 ? -1.493 -3.943 8.121 1.00 90.25 88 VAL A C 1
ATOM 719 O O . VAL A 1 88 ? -2.259 -3.933 9.088 1.00 90.25 88 VAL A O 1
ATOM 722 N N . GLY A 1 89 ? -1.922 -4.210 6.885 1.00 90.06 89 GLY A N 1
ATOM 723 C CA . GLY A 1 89 ? -3.317 -4.501 6.555 1.00 90.06 89 GLY A CA 1
ATOM 724 C C . GLY A 1 89 ? -3.839 -5.768 7.239 1.00 90.06 89 GLY A C 1
ATOM 725 O O . GLY A 1 89 ? -4.985 -5.796 7.696 1.00 90.06 89 GLY A O 1
ATOM 726 N N . ALA A 1 90 ? -3.002 -6.799 7.381 1.00 90.25 90 ALA A N 1
ATOM 727 C CA . ALA A 1 90 ? -3.341 -8.025 8.095 1.00 90.25 90 ALA A CA 1
ATOM 728 C C . ALA A 1 90 ? -3.547 -7.783 9.587 1.00 90.25 90 ALA A C 1
ATOM 730 O O . ALA A 1 90 ? -4.556 -8.230 10.137 1.00 90.25 90 ALA A O 1
ATOM 731 N N . LEU A 1 91 ? -2.646 -7.037 10.230 1.00 90.12 91 LEU A N 1
ATOM 732 C CA . LEU A 1 9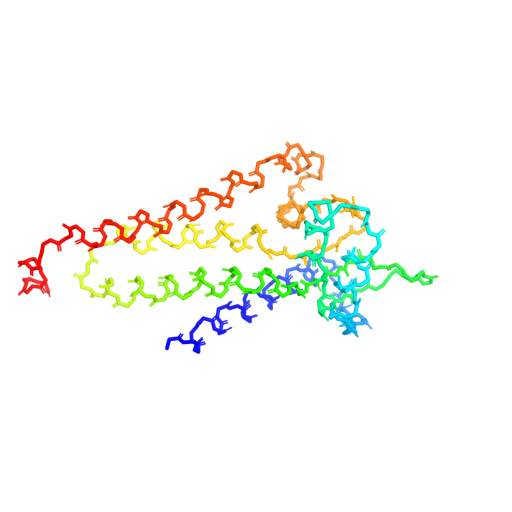1 ? -2.789 -6.657 11.632 1.00 90.12 91 LEU A CA 1
ATOM 733 C C . LEU A 1 91 ? -4.067 -5.838 11.840 1.00 90.12 91 LEU A C 1
ATOM 735 O O . LEU A 1 91 ? -4.904 -6.228 12.652 1.00 90.12 91 LEU A O 1
ATOM 739 N N . ALA A 1 92 ? -4.292 -4.787 11.049 1.00 89.12 92 ALA A N 1
ATOM 740 C CA . ALA A 1 92 ? -5.501 -3.967 11.143 1.00 89.12 92 ALA A CA 1
ATOM 741 C C . ALA A 1 92 ? -6.789 -4.789 10.933 1.00 89.12 92 ALA A C 1
ATOM 743 O O . ALA A 1 92 ? -7.737 -4.688 11.716 1.00 89.12 92 ALA A O 1
ATOM 744 N N . SER A 1 93 ? -6.806 -5.681 9.938 1.00 88.94 93 SER A N 1
ATOM 745 C CA . SER A 1 93 ? -7.949 -6.562 9.661 1.00 88.94 93 SER A CA 1
ATOM 746 C C . SER A 1 93 ? -8.192 -7.581 10.778 1.00 88.94 93 SER A C 1
ATOM 748 O O . SER A 1 93 ? -9.339 -7.919 11.076 1.00 88.94 93 SER A O 1
ATOM 750 N N . LEU A 1 94 ? -7.134 -8.095 11.414 1.00 89.19 94 LEU A N 1
ATOM 751 C CA . LEU A 1 94 ? -7.239 -8.988 12.571 1.00 89.19 94 LEU A CA 1
ATOM 752 C C . LEU A 1 94 ? -7.829 -8.262 13.783 1.00 89.19 94 LEU A C 1
ATOM 754 O O . LEU A 1 94 ? -8.721 -8.809 14.439 1.00 89.19 94 LEU A O 1
ATOM 758 N N . LEU A 1 95 ? -7.364 -7.040 14.057 1.00 86.69 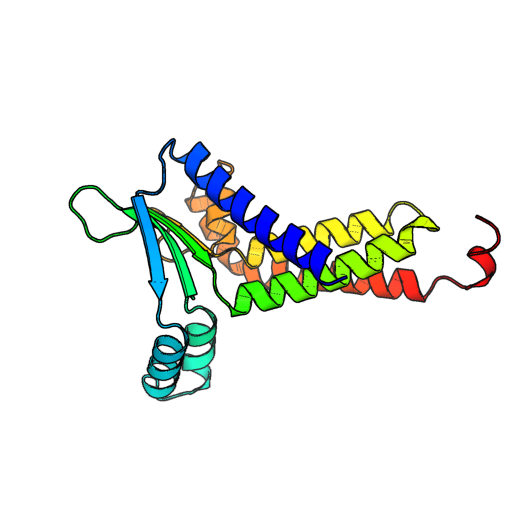95 LEU A N 1
ATOM 759 C CA . LEU A 1 95 ? -7.881 -6.181 15.124 1.00 86.69 95 LEU A CA 1
ATOM 760 C C . LEU A 1 95 ? -9.372 -5.885 14.908 1.00 86.69 95 LEU A C 1
ATOM 762 O O . LEU A 1 95 ? -10.186 -6.144 15.797 1.00 86.69 95 LEU A O 1
ATOM 766 N N . PHE A 1 96 ? -9.758 -5.487 13.694 1.00 86.31 96 PHE A N 1
ATOM 767 C CA . PHE A 1 96 ? -11.159 -5.277 13.329 1.00 86.31 96 PHE A CA 1
ATOM 768 C C . PHE A 1 96 ? -12.007 -6.553 13.479 1.00 86.31 96 PHE A C 1
ATOM 770 O O . PHE A 1 96 ? -13.064 -6.535 14.106 1.00 86.31 96 PHE A O 1
ATOM 777 N N . CYS A 1 97 ? -11.528 -7.705 12.996 1.00 85.44 97 CYS A N 1
ATOM 778 C CA . CYS A 1 97 ? -12.233 -8.989 13.126 1.00 85.44 97 CYS A CA 1
ATOM 779 C C . CYS A 1 97 ? -12.395 -9.470 14.582 1.00 85.44 97 CYS A C 1
ATOM 781 O O . CYS A 1 97 ? -13.252 -10.321 14.873 1.00 85.44 97 CYS A O 1
ATOM 783 N N . ARG A 1 98 ? -11.531 -9.016 15.499 1.00 83.31 98 ARG A N 1
ATOM 784 C CA . ARG A 1 98 ? -11.680 -9.256 16.941 1.00 83.31 98 ARG A CA 1
ATOM 785 C C . ARG A 1 98 ? -12.783 -8.378 17.519 1.00 83.31 98 ARG A C 1
ATOM 787 O O . ARG A 1 98 ? -13.657 -8.925 18.187 1.00 83.31 98 ARG A O 1
ATOM 794 N N . LEU A 1 99 ? -12.778 -7.086 17.197 1.00 79.50 99 LEU A N 1
ATOM 795 C CA . LEU A 1 99 ? -13.804 -6.133 17.627 1.00 79.50 99 LEU A CA 1
ATOM 796 C C . LEU A 1 99 ? -15.193 -6.538 17.118 1.00 79.50 99 LEU A C 1
ATOM 798 O O . LEU A 1 99 ? -16.103 -6.727 17.920 1.00 79.50 99 LEU A O 1
ATOM 802 N N . TRP A 1 100 ? -15.315 -6.827 15.819 1.00 77.69 100 TRP A N 1
ATOM 803 C CA . TRP A 1 100 ? -16.579 -7.191 15.168 1.00 77.69 100 TRP A CA 1
ATOM 804 C C . TRP A 1 100 ? -17.293 -8.393 15.804 1.00 77.69 100 TRP A C 1
ATOM 806 O O . TRP A 1 100 ? -18.519 -8.460 15.848 1.00 77.69 100 TRP A O 1
ATOM 816 N N . ARG A 1 101 ? -16.543 -9.386 16.298 1.00 74.62 101 ARG A N 1
ATOM 817 C CA . ARG A 1 101 ? -17.154 -10.563 16.939 1.00 74.62 101 ARG A CA 1
ATOM 818 C C . ARG A 1 101 ? -17.673 -10.281 18.338 1.00 74.62 101 ARG A C 1
ATOM 820 O O . ARG A 1 101 ? -18.643 -10.913 18.739 1.00 74.62 101 ARG A O 1
ATOM 827 N N . LYS A 1 102 ? -17.034 -9.373 19.074 1.00 67.06 102 LYS A N 1
ATOM 828 C CA . LYS A 1 102 ? -17.463 -9.028 20.431 1.00 67.06 102 LYS A CA 1
ATOM 829 C C . LYS A 1 102 ? -18.622 -8.024 20.438 1.00 67.06 102 LYS A C 1
ATOM 831 O O . LYS A 1 102 ? -19.371 -7.971 21.404 1.00 67.06 102 LYS A O 1
ATOM 836 N N . THR A 1 103 ? -18.825 -7.295 19.341 1.00 62.97 103 THR A N 1
ATOM 837 C CA . THR A 1 103 ? -19.920 -6.328 19.176 1.00 62.97 103 THR A CA 1
ATOM 838 C C . THR A 1 103 ? -21.292 -6.942 18.885 1.00 62.97 103 THR A C 1
ATOM 840 O O . THR A 1 103 ? -22.268 -6.205 18.876 1.00 62.97 103 THR A O 1
ATOM 843 N N . ASN A 1 104 ? -21.421 -8.267 18.723 1.00 56.16 104 ASN A N 1
ATOM 844 C CA . ASN A 1 104 ? -22.734 -8.925 18.571 1.00 56.16 104 ASN A CA 1
ATOM 845 C C . ASN A 1 104 ? -23.661 -8.773 19.803 1.00 56.16 104 ASN A C 1
ATOM 847 O O . ASN A 1 104 ? -24.820 -9.158 19.728 1.00 56.16 104 ASN A O 1
ATOM 851 N N . SER A 1 105 ? -23.160 -8.218 20.911 1.00 53.22 105 SER A N 1
ATOM 852 C CA . SER A 1 105 ? -23.871 -7.993 22.182 1.00 53.22 105 SER A CA 1
ATOM 853 C C . SER A 1 105 ? -23.913 -6.500 22.581 1.00 53.22 105 SER A C 1
ATOM 855 O O . SER A 1 105 ? -24.425 -6.146 23.637 1.00 53.22 105 SER A O 1
ATOM 857 N N . LEU A 1 106 ? -23.378 -5.591 21.751 1.00 55.16 106 LEU A N 1
ATOM 858 C CA . LEU A 1 106 ? -23.048 -4.222 22.163 1.00 55.16 106 LEU A CA 1
ATOM 859 C C . LEU A 1 106 ? -23.505 -3.132 21.187 1.00 55.16 106 LEU A C 1
ATOM 861 O O . LEU A 1 106 ? -23.722 -3.367 2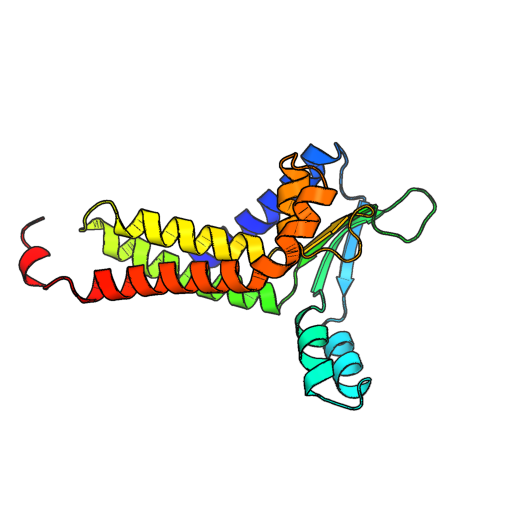0.001 1.00 55.16 106 LEU A O 1
ATOM 865 N N . SER A 1 107 ? -23.667 -1.921 21.726 1.00 60.44 107 SER A N 1
ATOM 866 C CA . SER A 1 107 ? -24.243 -0.748 21.067 1.00 60.44 107 SER A CA 1
ATOM 867 C C . SER A 1 107 ? -23.557 -0.378 19.738 1.00 60.44 107 SER A C 1
ATOM 869 O O . SER A 1 107 ? -22.351 -0.540 19.536 1.00 60.44 107 SER A O 1
ATOM 871 N N . ARG A 1 108 ? -24.357 0.198 18.827 1.00 59.34 108 ARG A N 1
ATOM 872 C CA . ARG A 1 108 ? -24.030 0.505 17.420 1.00 59.34 108 ARG A CA 1
ATOM 873 C C . ARG A 1 108 ? -22.768 1.361 17.127 1.00 59.34 108 ARG A C 1
ATOM 875 O O . ARG A 1 108 ? -22.285 1.222 16.004 1.00 59.34 108 ARG A O 1
ATOM 882 N N . PRO A 1 109 ? -22.196 2.221 18.007 1.00 65.50 109 PRO A N 1
ATOM 883 C CA . PRO A 1 109 ? -21.099 3.106 17.580 1.00 65.50 109 PRO A CA 1
ATOM 884 C C . PRO A 1 109 ? -19.714 2.434 17.489 1.00 65.50 109 PRO A C 1
ATOM 886 O O . PRO A 1 109 ? -18.901 2.833 16.656 1.00 65.50 109 PRO A O 1
ATOM 889 N N . VAL A 1 110 ? -19.438 1.392 18.281 1.00 69.88 110 VAL A N 1
ATOM 890 C CA . VAL A 1 110 ? -18.123 0.712 18.321 1.00 69.88 110 VAL A CA 1
ATOM 891 C C . VAL A 1 110 ? -17.704 0.087 16.974 1.00 69.88 110 VAL A C 1
ATOM 893 O O . VAL A 1 110 ? -16.564 0.312 16.543 1.00 69.88 110 VAL A O 1
ATOM 896 N N . PRO A 1 111 ? -18.572 -0.663 16.257 1.00 73.44 111 PRO A N 1
ATOM 897 C CA . PRO A 1 111 ? -18.194 -1.229 14.962 1.00 73.44 111 PRO A CA 1
ATOM 898 C C . PRO A 1 111 ? -17.994 -0.157 13.879 1.00 73.44 111 PRO A C 1
ATOM 900 O O . PRO A 1 111 ? -17.147 -0.340 13.007 1.00 73.44 111 PRO A O 1
ATOM 903 N N . VAL A 1 112 ? -18.708 0.974 13.952 1.00 78.31 112 VAL A N 1
ATOM 904 C CA . VAL A 1 112 ? -18.600 2.076 12.975 1.00 78.31 112 VAL A CA 1
ATOM 905 C C . VAL A 1 112 ? -17.252 2.786 13.089 1.00 78.31 112 VAL A C 1
ATOM 907 O O . VAL A 1 112 ? -16.554 2.934 12.088 1.00 78.31 112 VAL A O 1
ATOM 910 N N . ILE A 1 113 ? -16.844 3.163 14.304 1.00 81.50 113 ILE A N 1
ATOM 911 C CA . ILE A 1 113 ? -15.552 3.828 14.559 1.00 81.50 113 ILE A CA 1
ATOM 912 C C . ILE A 1 113 ? -14.392 2.940 14.094 1.00 81.50 113 ILE A C 1
ATOM 914 O O . ILE A 1 113 ? -13.462 3.395 13.427 1.00 81.50 113 ILE A O 1
ATOM 918 N N . SER A 1 114 ? -14.495 1.644 14.382 1.00 81.25 114 SER A N 1
ATOM 919 C CA . SER A 1 114 ? -13.480 0.657 14.018 1.00 81.25 114 SER A CA 1
ATOM 920 C C . SER A 1 114 ? -13.405 0.433 12.502 1.00 81.25 114 SER A C 1
ATOM 922 O O . SER A 1 114 ? -12.319 0.234 11.962 1.00 81.25 114 SER A O 1
ATOM 924 N N . ALA A 1 115 ? -14.541 0.498 11.797 1.00 82.94 115 ALA A N 1
ATOM 925 C CA . ALA A 1 115 ? -14.590 0.405 10.339 1.00 82.94 115 ALA A CA 1
ATOM 926 C C . ALA A 1 115 ? -13.972 1.639 9.662 1.00 82.94 115 ALA A C 1
ATOM 928 O O . ALA A 1 115 ? -13.221 1.490 8.698 1.00 82.94 115 ALA A O 1
ATOM 929 N N . ILE A 1 116 ? -14.227 2.844 10.188 1.00 84.75 116 ILE A N 1
ATOM 930 C CA . ILE A 1 116 ? -13.605 4.087 9.701 1.00 84.75 116 ILE A CA 1
ATOM 931 C C . ILE A 1 116 ? -12.085 4.032 9.902 1.00 84.75 116 ILE A C 1
ATOM 933 O O . ILE A 1 116 ? -11.332 4.333 8.975 1.00 84.75 116 ILE A O 1
ATOM 937 N N . GLY A 1 117 ? -11.628 3.581 11.076 1.00 81.94 117 GLY A N 1
ATOM 938 C CA . GLY A 1 117 ? -10.202 3.406 11.356 1.00 81.94 117 GLY A CA 1
ATOM 939 C C . GLY A 1 117 ? -9.530 2.416 10.402 1.00 81.94 117 GLY A C 1
ATOM 940 O O . GLY A 1 117 ? -8.472 2.706 9.839 1.00 81.94 117 GLY A O 1
ATOM 941 N N . LEU A 1 118 ? -10.186 1.280 10.138 1.00 85.94 118 LEU A N 1
ATOM 942 C CA . LEU A 1 118 ? -9.704 0.294 9.173 1.00 85.94 118 LEU A CA 1
ATOM 943 C C . LEU A 1 118 ? -9.637 0.859 7.749 1.00 85.94 118 LEU A C 1
ATOM 945 O O . LEU A 1 118 ? -8.654 0.614 7.053 1.00 85.94 118 LEU A O 1
ATOM 949 N N . MET A 1 119 ? -10.648 1.619 7.321 1.00 84.31 119 MET A N 1
ATOM 950 C CA . MET A 1 119 ? -10.657 2.256 6.003 1.00 84.31 119 MET A CA 1
ATOM 951 C C . MET A 1 119 ? -9.486 3.234 5.850 1.00 84.31 119 MET A C 1
ATOM 953 O O . MET A 1 119 ? -8.806 3.220 4.826 1.00 84.31 119 MET A O 1
ATOM 957 N N . GLY A 1 120 ? -9.199 4.034 6.882 1.00 83.31 120 GLY A N 1
ATOM 958 C CA . GLY A 1 120 ? -8.047 4.940 6.895 1.00 83.31 120 GLY A CA 1
ATOM 959 C C . GLY A 1 120 ? -6.721 4.199 6.710 1.00 83.31 120 GLY A C 1
ATOM 960 O O . GLY A 1 120 ? -5.920 4.558 5.846 1.00 83.31 120 GLY A O 1
ATOM 961 N N . ILE A 1 121 ? -6.518 3.104 7.449 1.00 85.25 121 ILE A N 1
ATOM 962 C CA . ILE A 1 121 ? -5.311 2.276 7.308 1.00 85.25 121 ILE A CA 1
ATOM 963 C C . ILE A 1 121 ? -5.250 1.632 5.921 1.00 85.25 121 ILE A C 1
ATOM 965 O O . ILE A 1 121 ? -4.196 1.661 5.283 1.00 85.25 121 ILE A O 1
ATOM 969 N N . ALA A 1 122 ? -6.366 1.096 5.420 1.00 84.94 122 ALA A N 1
ATOM 970 C CA . ALA A 1 122 ? -6.428 0.490 4.094 1.00 84.94 122 ALA A CA 1
ATOM 971 C C . ALA A 1 122 ? -5.972 1.489 3.021 1.00 84.94 122 ALA A C 1
ATOM 973 O O . ALA A 1 122 ? -5.033 1.201 2.278 1.00 84.94 122 ALA A O 1
ATOM 974 N N . LEU A 1 123 ? -6.532 2.703 3.019 1.00 81.56 123 LEU A N 1
ATOM 975 C CA . LEU A 1 123 ? -6.158 3.762 2.078 1.00 81.56 123 LEU A CA 1
ATOM 976 C C . LEU A 1 123 ? -4.650 4.037 2.098 1.00 81.56 123 LEU A C 1
ATOM 978 O O . LEU A 1 123 ? -4.015 4.044 1.044 1.00 81.56 123 LEU A O 1
ATOM 982 N N . THR A 1 124 ? -4.063 4.180 3.287 1.00 81.88 124 THR A N 1
ATOM 983 C CA . THR A 1 124 ? -2.627 4.481 3.441 1.00 81.88 124 THR A CA 1
ATOM 984 C C . THR A 1 124 ? -1.689 3.323 3.093 1.00 81.88 124 THR A C 1
ATOM 986 O O . THR A 1 124 ? -0.516 3.560 2.823 1.00 81.88 124 THR A O 1
ATOM 989 N N . THR A 1 125 ? -2.192 2.086 3.068 1.00 81.69 125 THR A N 1
ATOM 990 C CA . THR A 1 125 ? -1.406 0.869 2.787 1.00 81.69 125 THR A CA 1
ATOM 991 C C . THR A 1 125 ? -1.584 0.342 1.365 1.00 81.69 125 THR A C 1
ATOM 993 O O . THR A 1 125 ? -0.922 -0.618 0.975 1.00 81.69 125 THR A O 1
ATOM 996 N N . SER A 1 126 ? -2.436 0.966 0.548 1.00 80.19 126 SER A N 1
ATOM 997 C CA . SER A 1 126 ? -2.452 0.682 -0.892 1.00 80.19 126 SER A CA 1
ATOM 998 C C . SER A 1 126 ? -1.076 0.935 -1.510 1.00 80.19 126 SER A C 1
ATOM 1000 O O . SER A 1 126 ? -0.294 1.727 -0.990 1.00 80.19 126 SER A O 1
ATOM 1002 N N . ALA A 1 127 ? -0.763 0.297 -2.631 1.00 84.88 127 ALA A N 1
ATOM 1003 C CA . ALA A 1 127 ? 0.368 0.692 -3.459 1.00 84.88 127 ALA A CA 1
ATOM 1004 C C . ALA A 1 127 ? -0.094 0.691 -4.915 1.00 84.88 127 ALA A C 1
ATOM 1006 O O . ALA A 1 127 ? -0.263 -0.353 -5.534 1.00 84.88 127 ALA A O 1
ATOM 1007 N N . LEU A 1 128 ? -0.396 1.885 -5.420 1.00 86.19 128 LEU A N 1
ATOM 1008 C CA . LEU A 1 128 ? -0.859 2.118 -6.780 1.00 86.19 128 LEU A CA 1
ATOM 1009 C C . LEU A 1 128 ? 0.108 3.083 -7.444 1.00 86.19 128 LEU A C 1
ATOM 1011 O O . LEU A 1 128 ? 0.447 4.113 -6.861 1.00 86.19 128 LEU A O 1
ATOM 1015 N N . THR A 1 129 ? 0.499 2.770 -8.666 1.00 84.25 129 THR A N 1
ATOM 1016 C CA . THR A 1 129 ? 1.318 3.629 -9.515 1.00 84.25 129 THR A CA 1
ATOM 1017 C C . THR A 1 129 ? 0.554 3.975 -10.778 1.00 84.25 129 THR A C 1
ATOM 1019 O O . THR A 1 129 ? -0.164 3.151 -11.338 1.00 84.25 129 THR A O 1
ATOM 1022 N N . TRP A 1 130 ? 0.683 5.224 -11.213 1.00 83.06 130 TRP A N 1
ATOM 1023 C CA . TRP A 1 130 ? 0.079 5.747 -12.434 1.00 83.06 130 TRP A CA 1
ATOM 1024 C C . TRP A 1 130 ? 1.035 6.778 -13.037 1.00 83.06 130 TRP A C 1
ATOM 1026 O O . TRP A 1 130 ? 1.603 7.574 -12.290 1.00 83.06 130 TRP A O 1
ATOM 1036 N N . LEU A 1 131 ? 1.206 6.793 -14.362 1.00 79.19 131 LEU A N 1
ATOM 1037 C CA . LEU A 1 131 ? 2.145 7.694 -15.058 1.00 79.19 131 LEU A CA 1
ATOM 1038 C C . LEU A 1 131 ? 1.970 9.179 -14.755 1.00 79.19 131 LEU A C 1
ATOM 1040 O O . LEU A 1 131 ? 2.921 9.944 -14.866 1.00 79.19 131 LEU A O 1
ATOM 1044 N N . ALA A 1 132 ? 0.763 9.617 -14.406 1.00 71.44 132 ALA A N 1
ATOM 1045 C CA . ALA A 1 132 ? 0.535 11.016 -14.053 1.00 71.44 132 ALA A CA 1
ATOM 1046 C C . ALA A 1 132 ? 1.110 11.377 -12.665 1.00 71.44 132 ALA A C 1
ATOM 1048 O O . ALA A 1 132 ? 1.246 12.551 -12.330 1.00 71.44 132 ALA A O 1
ATOM 1049 N N . CYS A 1 133 ? 1.417 10.372 -11.842 1.00 72.38 133 CYS A N 1
ATOM 1050 C CA . CYS A 1 133 ? 1.657 10.491 -10.408 1.00 72.38 133 CYS A CA 1
ATOM 1051 C C . CYS A 1 133 ? 2.829 9.598 -9.944 1.00 72.38 133 CYS A C 1
ATOM 1053 O O . CYS A 1 133 ? 2.758 8.969 -8.891 1.00 72.38 133 CYS A O 1
ATOM 1055 N N . CYS A 1 134 ? 3.922 9.547 -10.717 1.00 66.12 134 CYS A N 1
ATOM 1056 C CA . CYS A 1 134 ? 5.056 8.625 -10.516 1.00 66.12 134 CYS A CA 1
ATOM 1057 C C . CYS A 1 134 ? 5.734 8.702 -9.133 1.00 66.12 134 CYS A C 1
ATOM 1059 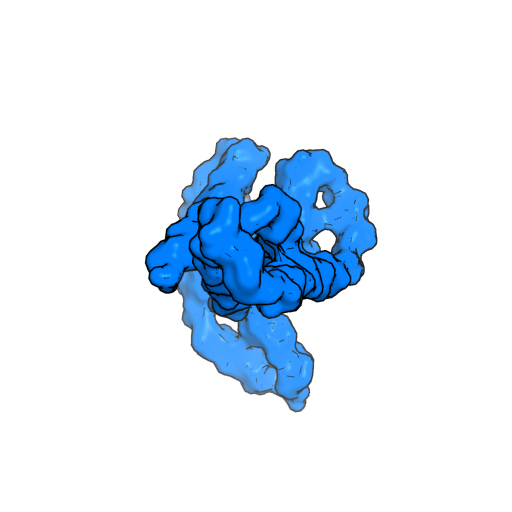O O . CYS A 1 134 ? 6.412 7.761 -8.735 1.00 66.12 134 CYS A O 1
ATOM 1061 N N . ALA A 1 135 ? 5.575 9.817 -8.415 1.00 59.94 135 ALA A N 1
ATOM 1062 C CA . ALA A 1 135 ? 6.167 10.054 -7.094 1.00 59.94 135 ALA A CA 1
ATOM 1063 C C . ALA A 1 135 ? 5.118 10.227 -5.980 1.00 59.94 135 ALA A C 1
ATOM 1065 O O . ALA A 1 135 ? 5.454 10.582 -4.848 1.00 59.94 135 ALA A O 1
ATOM 1066 N N . SER A 1 136 ? 3.838 10.021 -6.292 1.00 65.38 136 SER A N 1
ATOM 1067 C CA . SER A 1 136 ? 2.751 10.259 -5.349 1.00 65.38 136 SER A CA 1
ATOM 1068 C C . SER A 1 136 ? 2.577 9.083 -4.404 1.00 65.38 136 SER A C 1
ATOM 1070 O O . SER A 1 136 ? 2.672 7.930 -4.826 1.00 65.38 136 SER A O 1
ATOM 1072 N N . PRO A 1 137 ? 2.236 9.334 -3.132 1.00 68.12 137 PRO A N 1
ATOM 1073 C CA . PRO A 1 137 ? 1.784 8.257 -2.276 1.00 68.12 137 PRO A CA 1
ATOM 1074 C C . PRO A 1 137 ? 0.478 7.667 -2.830 1.00 68.12 137 PRO A C 1
ATOM 1076 O O . PRO A 1 137 ? -0.389 8.359 -3.358 1.00 68.12 137 PRO A O 1
ATOM 1079 N N . SER A 1 138 ? 0.321 6.365 -2.680 1.00 75.19 138 SER A N 1
ATOM 1080 C CA . SER A 1 138 ? -0.781 5.565 -3.224 1.00 75.19 138 SER A CA 1
ATOM 1081 C C . SER A 1 138 ? -2.188 6.031 -2.831 1.00 75.19 138 SER A C 1
ATOM 1083 O O . SER A 1 138 ? -3.102 5.994 -3.651 1.00 75.19 138 SER A O 1
ATOM 1085 N N . TRP A 1 139 ? -2.377 6.544 -1.616 1.00 76.56 139 TRP A N 1
ATOM 1086 C CA . TRP A 1 139 ? -3.670 7.077 -1.175 1.00 76.56 139 TRP A CA 1
ATOM 1087 C C . TRP A 1 139 ? -4.092 8.337 -1.955 1.00 76.56 139 TRP A C 1
ATOM 1089 O O . TRP A 1 139 ? -5.278 8.532 -2.214 1.00 76.56 139 TRP A O 1
ATOM 1099 N N . VAL A 1 140 ? -3.130 9.156 -2.396 1.00 80.62 140 VAL A N 1
ATOM 1100 C CA . VAL A 1 140 ? -3.368 10.306 -3.287 1.00 80.62 140 VAL A CA 1
ATOM 1101 C C . VAL A 1 140 ? -3.828 9.815 -4.659 1.00 80.62 140 VAL A C 1
ATOM 1103 O O . VAL A 1 140 ? -4.754 10.381 -5.241 1.00 80.62 140 VAL A O 1
ATOM 1106 N N . VAL A 1 141 ? -3.247 8.713 -5.146 1.00 80.38 141 VAL A N 1
ATOM 1107 C CA . VAL A 1 141 ? -3.663 8.064 -6.398 1.00 80.38 141 VAL A CA 1
ATOM 1108 C C . VAL A 1 141 ? -5.097 7.537 -6.294 1.00 80.38 141 VAL A C 1
ATOM 1110 O O . VAL A 1 141 ? -5.873 7.733 -7.225 1.00 80.38 141 VAL A O 1
ATOM 1113 N N . ILE A 1 142 ? -5.499 6.955 -5.157 1.00 80.06 142 ILE A N 1
ATOM 1114 C CA . ILE A 1 142 ? -6.897 6.543 -4.932 1.00 80.06 142 ILE A CA 1
ATOM 1115 C C . ILE A 1 142 ? -7.844 7.742 -5.038 1.00 80.06 142 ILE A C 1
ATOM 1117 O O . ILE A 1 142 ? -8.857 7.653 -5.729 1.00 80.06 142 ILE A O 1
ATOM 1121 N N . LEU A 1 143 ? -7.513 8.875 -4.409 1.00 81.38 143 LEU A N 1
ATOM 1122 C CA . LEU A 1 143 ? -8.345 10.080 -4.495 1.00 81.38 143 LEU A CA 1
ATOM 1123 C C . LEU A 1 143 ? -8.450 10.600 -5.936 1.00 81.38 143 LEU A C 1
ATOM 1125 O O . LEU A 1 143 ? -9.529 11.004 -6.371 1.00 81.38 143 LEU A O 1
ATOM 1129 N N . ALA A 1 144 ? -7.360 10.532 -6.702 1.00 82.44 144 ALA A N 1
ATOM 1130 C CA . ALA A 1 144 ? -7.367 10.894 -8.117 1.00 82.44 144 ALA A CA 1
ATOM 1131 C C . ALA A 1 144 ? -8.224 9.937 -8.969 1.00 82.44 144 ALA A C 1
ATOM 1133 O O . ALA A 1 144 ? -8.943 10.368 -9.875 1.00 82.44 144 ALA A O 1
ATOM 1134 N N . ILE A 1 145 ? -8.201 8.637 -8.660 1.00 80.31 145 ILE A N 1
ATOM 1135 C CA . ILE A 1 145 ? -9.066 7.629 -9.292 1.00 80.31 145 ILE A CA 1
ATOM 1136 C C . ILE A 1 145 ? -10.540 7.889 -8.956 1.00 80.31 145 ILE A C 1
ATOM 1138 O O . ILE A 1 145 ? -11.388 7.779 -9.840 1.00 80.31 145 ILE A O 1
ATOM 1142 N N . MET A 1 146 ? -10.835 8.312 -7.722 1.00 80.25 146 MET A N 1
ATOM 1143 C CA . MET A 1 146 ? -12.174 8.728 -7.280 1.00 80.25 146 MET A CA 1
ATOM 1144 C C . MET A 1 146 ? -12.661 10.035 -7.933 1.00 80.25 146 MET A C 1
ATOM 1146 O O . MET A 1 146 ? -13.796 10.445 -7.705 1.00 80.25 146 MET A O 1
ATOM 1150 N N . GLY A 1 147 ? -11.844 10.669 -8.779 1.00 81.44 147 GLY A N 1
ATOM 1151 C CA . GLY A 1 147 ? -12.222 11.840 -9.569 1.00 81.44 147 GLY A CA 1
ATOM 1152 C C . GLY A 1 147 ? -11.717 13.169 -9.014 1.00 81.44 147 GLY A C 1
ATOM 1153 O O . GLY A 1 147 ? -12.026 14.210 -9.590 1.00 81.44 147 GLY A O 1
ATOM 1154 N N . MET A 1 148 ? -10.924 13.160 -7.938 1.00 82.81 148 MET A N 1
ATOM 1155 C CA . MET A 1 148 ? -10.274 14.373 -7.452 1.00 82.81 148 MET A CA 1
ATOM 1156 C C . MET A 1 148 ? -9.172 14.814 -8.420 1.00 82.81 148 MET A C 1
ATOM 1158 O O . MET A 1 148 ? -8.473 13.994 -9.018 1.00 82.81 148 MET A O 1
ATOM 1162 N N . TRP A 1 149 ? -9.007 16.123 -8.597 1.00 80.62 149 TRP A N 1
ATOM 1163 C CA . TRP A 1 149 ? -8.006 16.639 -9.524 1.00 80.62 149 TRP A CA 1
ATOM 1164 C C . TRP A 1 149 ? -6.582 16.393 -8.977 1.00 80.62 149 TRP A C 1
ATOM 1166 O O . TRP A 1 149 ? -6.362 16.577 -7.774 1.00 80.62 149 TRP A O 1
ATOM 1176 N N . PRO A 1 150 ? -5.597 16.000 -9.812 1.00 75.56 150 PRO A N 1
ATOM 1177 C CA . PRO A 1 150 ? -4.275 15.587 -9.331 1.00 75.56 150 PRO A CA 1
ATOM 1178 C C . PRO A 1 150 ? -3.537 16.649 -8.510 1.00 75.56 150 PRO A C 1
ATOM 1180 O O . PRO A 1 150 ? -2.879 16.308 -7.531 1.00 75.56 150 PRO A O 1
ATOM 1183 N N . SER A 1 151 ? -3.669 17.938 -8.847 1.00 78.44 151 SER A N 1
ATOM 1184 C CA . SER A 1 151 ? -2.985 19.002 -8.095 1.00 78.44 151 SER A CA 1
ATOM 1185 C C . SER A 1 151 ? -3.515 19.148 -6.665 1.00 78.44 151 SER A C 1
ATOM 1187 O O . SER A 1 151 ? -2.731 19.321 -5.734 1.00 78.44 151 SER A O 1
ATOM 1189 N N . THR A 1 152 ? -4.829 19.000 -6.465 1.00 79.00 152 THR A N 1
ATOM 1190 C CA . THR A 1 152 ? -5.449 18.979 -5.133 1.00 79.00 152 THR A CA 1
ATOM 1191 C C . THR A 1 152 ? -5.029 17.735 -4.364 1.00 79.00 152 THR A C 1
ATOM 1193 O O . THR A 1 152 ? -4.799 17.786 -3.166 1.00 79.00 152 THR A O 1
ATOM 1196 N N . ALA A 1 153 ? -4.884 16.605 -5.048 1.00 77.50 153 ALA A N 1
ATOM 1197 C CA . ALA A 1 153 ? -4.459 15.371 -4.407 1.00 77.50 153 ALA A CA 1
ATOM 1198 C C . ALA A 1 153 ? -3.003 15.471 -3.904 1.00 77.50 153 ALA A C 1
ATOM 1200 O O . ALA A 1 153 ? -2.699 15.027 -2.798 1.00 77.50 153 ALA A O 1
ATOM 1201 N N . MET A 1 154 ? -2.123 16.136 -4.656 1.00 75.88 154 MET A N 1
ATOM 1202 C CA . MET A 1 154 ? -0.729 16.360 -4.252 1.00 75.88 154 MET A CA 1
ATOM 1203 C C . MET A 1 154 ? -0.587 17.293 -3.047 1.00 75.88 154 MET A C 1
ATOM 1205 O O . MET A 1 154 ? 0.293 17.070 -2.220 1.00 75.88 154 MET A O 1
ATOM 1209 N N . SER A 1 155 ? -1.449 18.306 -2.888 1.00 82.38 155 SER A N 1
ATOM 1210 C CA . SER A 1 155 ? -1.375 19.198 -1.716 1.00 82.38 155 SER A CA 1
ATOM 1211 C C . SER A 1 155 ? -1.687 18.473 -0.404 1.00 82.38 155 SER A C 1
ATOM 1213 O O . SER A 1 155 ? -1.210 18.865 0.659 1.00 82.38 155 SER A O 1
ATOM 1215 N N . LEU A 1 156 ? -2.440 17.377 -0.488 1.00 79.50 156 LEU A N 1
ATOM 1216 C CA . LEU A 1 156 ? -2.786 16.520 0.634 1.00 79.50 156 LEU A CA 1
ATOM 1217 C C . LEU A 1 156 ? -1.681 15.514 0.997 1.00 79.50 156 LEU A C 1
ATOM 1219 O O . LEU A 1 156 ? -1.704 14.992 2.108 1.00 79.50 156 LEU A O 1
ATOM 1223 N N . GLN A 1 157 ? -0.667 15.299 0.150 1.00 80.44 157 GLN A N 1
ATOM 1224 C CA . GLN A 1 157 ? 0.447 14.363 0.382 1.00 80.44 157 GLN A CA 1
ATOM 1225 C C . GLN A 1 157 ? 1.040 14.368 1.813 1.00 80.44 157 GLN A C 1
ATOM 1227 O O . GLN A 1 157 ? 1.267 13.272 2.342 1.00 80.44 157 GLN A O 1
ATOM 1232 N N . PRO A 1 158 ? 1.258 15.522 2.483 1.00 81.81 158 PRO A N 1
ATOM 1233 C CA . PRO A 1 158 ? 1.824 15.554 3.835 1.00 81.81 158 PRO A CA 1
ATOM 1234 C C . PRO A 1 158 ? 0.922 14.912 4.899 1.00 81.81 158 PRO A C 1
ATOM 1236 O O . PRO A 1 158 ? 1.408 14.519 5.955 1.00 81.81 158 PRO A O 1
ATOM 1239 N N . ALA A 1 159 ? -0.382 14.782 4.639 1.00 82.50 159 ALA A N 1
ATOM 1240 C CA . ALA A 1 159 ? -1.354 14.254 5.593 1.00 82.50 159 ALA A CA 1
ATOM 1241 C C . ALA A 1 159 ? -1.329 12.720 5.719 1.00 82.50 159 ALA A C 1
ATOM 1243 O O . ALA A 1 159 ? -1.971 12.176 6.614 1.00 82.50 159 ALA A O 1
ATOM 1244 N N . GLY A 1 160 ? -0.584 12.008 4.865 1.00 78.25 160 GLY A N 1
ATOM 1245 C CA . GLY A 1 160 ? -0.540 10.539 4.856 1.00 78.25 160 GLY A CA 1
ATOM 1246 C C . GLY A 1 160 ? -0.211 9.911 6.222 1.00 78.25 160 GLY A C 1
ATOM 1247 O O . GLY A 1 160 ? -0.993 9.088 6.703 1.00 78.25 160 GLY A O 1
ATOM 1248 N N . PRO A 1 161 ? 0.888 10.311 6.895 1.00 81.75 161 PRO A N 1
ATOM 1249 C CA . PRO A 1 161 ? 1.215 9.816 8.233 1.00 81.75 161 PRO A CA 1
ATOM 1250 C C . PRO A 1 161 ? 0.137 10.135 9.273 1.00 81.75 161 PRO A C 1
ATOM 1252 O O . PRO A 1 161 ? -0.192 9.283 10.093 1.00 81.75 161 PRO A O 1
ATOM 1255 N N . ALA A 1 162 ? -0.454 11.333 9.215 1.00 83.62 162 ALA A N 1
ATOM 1256 C CA . ALA A 1 162 ? -1.526 11.729 10.124 1.00 83.62 162 ALA A CA 1
ATOM 1257 C C . ALA A 1 162 ? -2.782 10.865 9.929 1.00 83.62 162 ALA A C 1
ATOM 1259 O O . ALA A 1 162 ? -3.397 10.455 10.909 1.00 83.62 162 ALA A O 1
ATOM 1260 N N . LEU A 1 163 ? -3.127 10.527 8.682 1.00 81.56 163 LEU A N 1
ATOM 1261 C CA . LEU A 1 163 ? -4.262 9.662 8.361 1.00 81.56 163 LEU A CA 1
ATOM 1262 C C . LEU A 1 163 ? -4.040 8.223 8.847 1.00 81.56 163 LEU A C 1
ATOM 1264 O O . LEU A 1 163 ? -4.951 7.616 9.409 1.00 81.56 163 LEU A O 1
ATOM 1268 N N . ALA A 1 164 ? -2.823 7.694 8.686 1.00 82.69 164 ALA A N 1
ATOM 1269 C CA . ALA A 1 164 ? -2.462 6.375 9.199 1.00 82.69 164 ALA A CA 1
ATOM 1270 C C . ALA A 1 164 ? -2.539 6.340 10.734 1.00 82.69 164 ALA A C 1
ATOM 1272 O O . ALA A 1 164 ? -3.167 5.446 11.304 1.00 82.69 164 ALA A O 1
ATOM 1273 N N . LEU A 1 165 ? -1.963 7.346 11.403 1.00 85.62 165 LEU A N 1
ATOM 1274 C CA . LEU A 1 165 ? -2.016 7.486 12.861 1.00 85.62 165 LEU A CA 1
ATOM 1275 C C . LEU A 1 165 ? -3.453 7.635 13.366 1.00 85.62 165 LEU A C 1
ATOM 1277 O O . LEU A 1 165 ? -3.822 6.968 14.328 1.00 85.62 165 LEU A O 1
ATOM 1281 N N . ALA A 1 166 ? -4.280 8.443 12.700 1.00 85.69 166 ALA A N 1
ATOM 1282 C CA . ALA A 1 166 ? -5.694 8.586 13.029 1.00 85.69 166 ALA A CA 1
ATOM 1283 C C . ALA A 1 166 ? -6.452 7.259 12.866 1.00 85.69 166 ALA A C 1
ATOM 1285 O O . ALA A 1 166 ? -7.252 6.900 13.727 1.00 85.69 166 ALA A O 1
ATOM 1286 N N . GLY A 1 167 ? -6.166 6.494 11.808 1.00 83.69 167 GLY A N 1
ATOM 1287 C CA . GLY A 1 167 ? -6.758 5.174 11.591 1.00 83.69 167 GLY A CA 1
ATOM 1288 C C . GLY A 1 167 ? -6.413 4.178 12.702 1.00 83.69 167 GLY A C 1
ATOM 1289 O O . GLY A 1 167 ? -7.298 3.499 13.230 1.00 83.69 167 GLY A O 1
ATOM 1290 N N . PHE A 1 168 ? -5.143 4.140 13.117 1.00 84.19 168 PHE A N 1
ATOM 1291 C CA . PHE A 1 168 ? -4.705 3.332 14.256 1.00 84.19 168 PHE A CA 1
ATOM 1292 C C . PHE A 1 168 ? -5.307 3.806 15.578 1.00 84.19 168 PHE A C 1
ATOM 1294 O O . PHE A 1 168 ? -5.780 2.976 16.352 1.00 84.19 168 PHE A O 1
ATOM 1301 N N . ALA A 1 169 ? -5.339 5.117 15.821 1.00 86.19 169 ALA A N 1
ATOM 1302 C CA . ALA A 1 169 ? -5.941 5.690 17.017 1.00 86.19 169 ALA A CA 1
ATOM 1303 C C . ALA A 1 169 ? -7.419 5.296 17.127 1.00 86.19 169 ALA A C 1
ATOM 1305 O O . ALA A 1 169 ? -7.825 4.789 18.164 1.00 86.19 169 ALA A O 1
ATOM 1306 N N . LEU A 1 170 ? -8.195 5.409 16.044 1.00 83.88 170 LEU A N 1
ATOM 1307 C CA . LEU A 1 170 ? -9.608 5.012 16.019 1.00 83.88 170 LEU A CA 1
ATOM 1308 C C . LEU A 1 170 ? -9.807 3.517 16.309 1.00 83.88 170 LEU A C 1
ATOM 1310 O O . LEU A 1 170 ? -10.713 3.157 17.063 1.00 83.88 170 LEU A O 1
ATOM 1314 N N . LEU A 1 171 ? -8.955 2.641 15.761 1.00 82.19 171 LEU A N 1
ATOM 1315 C CA . LEU A 1 171 ? -9.000 1.207 16.075 1.00 82.19 171 LEU A CA 1
ATOM 1316 C C . LEU A 1 171 ? -8.688 0.925 17.550 1.00 82.19 171 LEU A C 1
ATOM 1318 O O . LEU A 1 171 ? -9.352 0.088 18.162 1.00 82.19 171 LEU A O 1
ATOM 1322 N N . LEU A 1 172 ? -7.701 1.617 18.124 1.00 83.25 172 LEU A N 1
ATOM 1323 C CA . LEU A 1 172 ? -7.328 1.467 19.531 1.00 83.25 172 LEU A CA 1
ATOM 1324 C C . LEU A 1 172 ? -8.402 2.030 20.463 1.00 83.25 172 LEU A C 1
ATOM 1326 O O . LEU A 1 172 ? -8.765 1.372 21.432 1.00 83.25 172 LEU A O 1
ATOM 1330 N N . THR A 1 173 ? -8.982 3.188 20.150 1.00 82.25 173 THR A N 1
ATOM 1331 C CA . THR A 1 173 ? -10.119 3.745 20.892 1.00 82.25 173 THR A CA 1
ATOM 1332 C C . THR A 1 173 ? -11.304 2.781 20.875 1.00 82.25 173 THR A C 1
ATOM 1334 O O . THR A 1 173 ? -11.929 2.566 21.909 1.00 82.25 173 THR A O 1
ATOM 1337 N N . GLY A 1 174 ? -11.568 2.122 19.740 1.00 77.25 174 GLY A N 1
ATOM 1338 C CA . GLY A 1 174 ? -12.567 1.055 19.653 1.00 77.25 174 GLY A CA 1
ATOM 1339 C C . GLY A 1 174 ? -12.289 -0.130 20.589 1.00 77.25 174 GLY A C 1
ATOM 1340 O O . GLY A 1 174 ? -13.235 -0.732 21.092 1.00 77.25 174 GLY A O 1
ATOM 1341 N N . MET A 1 175 ? -11.017 -0.446 20.865 1.00 77.25 175 MET A N 1
ATOM 1342 C CA . MET A 1 175 ? -10.626 -1.468 21.850 1.00 77.25 175 MET A CA 1
ATOM 1343 C C . MET A 1 175 ? -10.785 -0.998 23.289 1.00 77.25 175 MET A C 1
ATOM 1345 O O . MET A 1 175 ? -11.357 -1.730 24.086 1.00 77.25 175 MET A O 1
ATOM 1349 N N . VAL A 1 176 ? -10.329 0.213 23.608 1.00 79.88 176 VAL A N 1
ATOM 1350 C CA . VAL A 1 176 ? -10.423 0.763 24.970 1.00 79.88 176 VAL A CA 1
ATOM 1351 C C . VAL A 1 176 ? -11.884 0.903 25.388 1.00 79.88 176 VAL A C 1
ATOM 1353 O O . VAL A 1 176 ? -12.279 0.349 26.407 1.00 79.88 176 VAL A O 1
ATOM 1356 N N . ILE A 1 177 ? -12.719 1.519 24.540 1.00 75.06 177 ILE A N 1
ATOM 1357 C CA . ILE A 1 177 ? -14.164 1.638 24.794 1.00 75.06 177 ILE A CA 1
ATOM 1358 C C . ILE A 1 177 ? -14.791 0.260 24.995 1.00 75.06 177 ILE A C 1
ATOM 1360 O O . ILE A 1 177 ? -15.693 0.105 25.806 1.00 75.06 177 ILE A O 1
ATOM 1364 N N . HIS A 1 178 ? -14.339 -0.747 24.250 1.00 68.81 178 HIS A N 1
ATOM 1365 C CA . HIS A 1 178 ? -14.838 -2.103 24.409 1.00 68.81 178 HIS A CA 1
ATOM 1366 C C . HIS A 1 178 ? -14.433 -2.729 25.761 1.00 68.81 178 HIS A C 1
ATOM 1368 O O . HIS A 1 178 ? -15.230 -3.467 26.347 1.00 68.81 178 HIS A O 1
ATOM 1374 N N . ASP A 1 179 ? -13.211 -2.488 26.237 1.00 70.25 179 ASP A N 1
ATOM 1375 C CA . ASP A 1 179 ? -12.681 -3.087 27.468 1.00 70.25 179 ASP A CA 1
ATOM 1376 C C . ASP A 1 179 ? -13.207 -2.399 28.740 1.00 70.25 179 ASP A C 1
ATOM 1378 O O . ASP A 1 179 ? -13.399 -3.073 29.751 1.00 70.25 179 ASP A O 1
ATOM 1382 N N . ASP A 1 180 ? -13.559 -1.112 28.659 1.00 64.75 180 ASP A N 1
ATOM 1383 C CA . ASP A 1 180 ? -14.159 -0.336 29.756 1.00 64.75 180 ASP A CA 1
ATOM 1384 C C . ASP A 1 180 ? -15.631 -0.681 30.042 1.00 64.75 180 ASP A C 1
ATOM 1386 O O . ASP A 1 180 ? -16.224 -0.153 30.985 1.00 64.75 180 ASP A O 1
ATOM 1390 N N . ILE A 1 181 ? -16.261 -1.566 29.260 1.00 59.59 181 ILE A N 1
ATOM 1391 C CA . ILE A 1 181 ? -17.671 -1.912 29.469 1.00 59.59 181 ILE A CA 1
ATOM 1392 C C . ILE A 1 181 ? -17.781 -2.975 30.568 1.00 59.59 181 ILE A C 1
ATOM 1394 O O . ILE A 1 181 ? -17.380 -4.128 30.353 1.00 59.59 181 ILE A O 1
ATOM 1398 N N . PRO A 1 182 ? -18.359 -2.631 31.739 1.00 53.19 182 PRO A N 1
ATOM 1399 C CA . PRO A 1 182 ? -18.442 -3.545 32.865 1.00 53.19 182 PRO A CA 1
ATOM 1400 C C . PRO A 1 182 ? -19.262 -4.785 32.498 1.00 53.19 182 PRO A C 1
ATOM 1402 O O . PRO A 1 182 ? -20.321 -4.711 31.872 1.00 53.19 182 PRO A O 1
ATOM 1405 N N . ALA A 1 183 ? -18.775 -5.951 32.926 1.00 53.97 183 ALA A N 1
ATOM 1406 C CA . ALA A 1 183 ? -19.365 -7.259 32.633 1.00 53.97 183 ALA A CA 1
ATOM 1407 C C . ALA A 1 183 ? -20.843 -7.398 33.062 1.00 53.97 183 ALA A C 1
ATOM 1409 O O . ALA A 1 183 ? -21.544 -8.261 32.540 1.00 53.97 183 ALA A O 1
ATOM 1410 N N . ALA A 1 184 ? -21.332 -6.535 33.959 1.00 46.41 184 ALA A N 1
ATOM 1411 C CA . ALA A 1 184 ? -22.716 -6.526 34.430 1.00 46.41 184 ALA A CA 1
ATOM 1412 C C . ALA A 1 184 ? -23.746 -6.227 33.321 1.00 46.41 184 ALA A C 1
ATOM 1414 O O . ALA A 1 184 ? -24.861 -6.736 33.375 1.00 46.41 184 ALA A O 1
ATOM 1415 N N . THR A 1 185 ? -23.378 -5.475 32.279 1.00 50.88 185 THR A N 1
ATOM 1416 C CA . THR A 1 185 ? -24.293 -5.130 31.174 1.00 50.88 185 THR A CA 1
ATOM 1417 C C . THR A 1 185 ? -24.339 -6.198 30.074 1.00 50.88 185 THR A C 1
ATOM 1419 O O . THR A 1 185 ? -25.209 -6.147 29.212 1.00 50.88 185 THR A O 1
ATOM 1422 N N . LYS A 1 186 ? -23.432 -7.190 30.096 1.00 48.31 186 LYS A N 1
ATOM 1423 C CA . LYS A 1 186 ? -23.374 -8.276 29.095 1.00 48.31 186 LYS A CA 1
ATOM 1424 C C . LYS A 1 186 ? -24.443 -9.358 29.277 1.00 48.31 186 LYS A C 1
ATOM 1426 O O . LYS A 1 186 ? -24.661 -10.118 28.346 1.00 48.31 186 LYS A O 1
ATOM 1431 N N . ASN A 1 187 ? -25.088 -9.429 30.444 1.00 42.88 187 ASN A N 1
ATOM 1432 C CA . ASN A 1 187 ? -26.102 -10.446 30.762 1.00 42.88 187 ASN A CA 1
ATOM 1433 C C . ASN A 1 187 ? -27.551 -9.925 30.691 1.00 42.88 187 ASN A C 1
ATOM 1435 O O . ASN A 1 187 ? -28.470 -10.663 31.030 1.00 42.88 187 ASN A O 1
ATOM 1439 N N . ILE A 1 188 ? -27.760 -8.660 30.307 1.00 49.19 188 ILE A N 1
ATOM 1440 C CA . ILE A 1 188 ? -29.093 -8.023 30.259 1.00 49.19 188 ILE A CA 1
ATOM 1441 C C . ILE A 1 188 ? -29.521 -7.715 28.803 1.00 49.19 188 ILE A C 1
ATOM 1443 O O . ILE A 1 188 ? -30.635 -7.252 28.571 1.00 49.19 188 ILE A O 1
ATOM 1447 N N . LEU A 1 189 ? -28.667 -8.010 27.813 1.00 42.75 189 LEU A N 1
ATOM 1448 C CA . LEU A 1 189 ? -28.935 -7.859 26.375 1.00 42.75 189 LEU A CA 1
ATOM 1449 C C . LEU A 1 189 ? -28.889 -9.207 25.656 1.00 42.75 189 LEU A C 1
ATOM 1451 O O . LEU A 1 189 ? -27.867 -9.911 25.820 1.00 42.75 189 LEU A O 1
#